Protein AF-A0A812ZNK8-F1 (afdb_monomer)

pLDDT: mean 71.54, std 24.96, range [31.55, 98.5]

Nearest PDB structures (foldseek):
  7b65-assembly1_B  TM=8.750E-01  e=8.547E-11  Homo sapiens
  7b66-assembly1_A  TM=8.300E-01  e=7.585E-11  Homo sapiens
  5lpg-assembly1_B  TM=7.529E-01  e=8.547E-11  Homo sapiens
  3grn-assembly1_A  TM=7.445E-01  e=1.049E-09  Methanosarcina mazei
  3gwy-assembly1_B  TM=7.769E-01  e=1.403E-07  Bacteroides fragilis NCTC 9343

Structure (mmCIF, N/CA/C/O backbone):
data_AF-A0A812ZNK8-F1
#
_entry.id   AF-A0A812ZNK8-F1
#
loop_
_atom_site.group_PDB
_atom_site.id
_atom_site.type_symbol
_atom_site.label_atom_id
_atom_site.label_alt_id
_atom_site.label_comp_id
_atom_site.label_asym_id
_atom_site.label_entity_id
_atom_site.label_seq_id
_atom_site.pdbx_PDB_ins_code
_atom_site.Cartn_x
_atom_site.Cartn_y
_atom_site.Cartn_z
_atom_site.occupancy
_atom_site.B_iso_or_equiv
_atom_site.auth_seq_id
_atom_site.auth_comp_id
_atom_site.auth_asym_id
_atom_site.auth_atom_id
_atom_site.pdbx_PDB_model_num
ATOM 1 N N . MET A 1 1 ? -4.534 -11.319 -21.137 1.00 53.88 1 MET A N 1
ATOM 2 C CA . MET A 1 1 ? -3.166 -11.220 -21.685 1.00 53.88 1 MET A CA 1
ATOM 3 C C . MET A 1 1 ? -3.015 -9.860 -22.322 1.00 53.88 1 MET A C 1
ATOM 5 O O . MET A 1 1 ? -3.749 -9.558 -23.258 1.00 53.88 1 MET A O 1
ATOM 9 N N . SER A 1 2 ? -2.128 -9.039 -21.769 1.00 61.69 2 SER A N 1
ATOM 10 C CA . SER A 1 2 ? -1.756 -7.747 -22.336 1.00 61.69 2 SER A CA 1
ATOM 11 C C . SER A 1 2 ? -0.877 -7.936 -23.582 1.00 61.69 2 SER A C 1
ATOM 13 O O . SER A 1 2 ? -0.271 -8.992 -23.779 1.00 61.69 2 SER A O 1
ATOM 15 N N . ALA A 1 3 ? -0.766 -6.905 -24.423 1.00 63.97 3 ALA A N 1
ATOM 16 C CA . ALA A 1 3 ? 0.170 -6.917 -25.551 1.00 63.97 3 ALA A CA 1
ATOM 17 C C . ALA A 1 3 ? 1.641 -7.055 -25.101 1.00 63.97 3 ALA A C 1
ATOM 19 O O . ALA A 1 3 ? 2.453 -7.604 -25.840 1.00 63.97 3 ALA A O 1
ATOM 20 N N . ALA A 1 4 ? 1.982 -6.606 -23.887 1.00 62.22 4 ALA A N 1
ATOM 21 C CA . ALA A 1 4 ? 3.317 -6.767 -23.312 1.00 62.22 4 ALA A CA 1
ATOM 22 C C . ALA A 1 4 ? 3.602 -8.229 -22.922 1.00 62.22 4 ALA A C 1
ATOM 24 O O . ALA A 1 4 ? 4.704 -8.719 -23.180 1.00 62.22 4 ALA A O 1
ATOM 25 N N . ASP A 1 5 ? 2.597 -8.947 -22.400 1.00 63.81 5 ASP A N 1
ATOM 26 C CA . ASP A 1 5 ? 2.710 -10.370 -22.038 1.00 63.81 5 ASP A CA 1
ATOM 27 C C . ASP A 1 5 ? 3.013 -11.226 -23.274 1.00 63.81 5 ASP A C 1
ATOM 29 O O . ASP A 1 5 ? 3.810 -12.159 -23.212 1.00 63.81 5 ASP A O 1
ATOM 33 N N . ALA A 1 6 ? 2.419 -10.870 -24.418 1.00 68.00 6 ALA A N 1
ATOM 34 C CA . ALA A 1 6 ? 2.608 -11.571 -25.686 1.00 68.00 6 ALA A CA 1
ATOM 35 C C . ALA A 1 6 ? 4.044 -11.466 -26.236 1.00 68.00 6 ALA A C 1
ATOM 37 O O . ALA A 1 6 ? 4.466 -12.325 -27.009 1.00 68.00 6 ALA A O 1
ATOM 38 N N . VAL A 1 7 ? 4.795 -10.433 -25.839 1.00 79.75 7 VAL A N 1
ATOM 39 C CA . VAL A 1 7 ? 6.178 -10.176 -26.286 1.00 79.75 7 VAL A CA 1
ATOM 40 C C . VAL A 1 7 ? 7.196 -10.426 -25.156 1.00 79.75 7 VAL A C 1
ATOM 42 O O . VAL A 1 7 ? 8.403 -10.350 -25.372 1.00 79.75 7 VAL A O 1
ATOM 45 N N . GLY A 1 8 ? 6.735 -10.777 -23.950 1.00 84.12 8 GLY A N 1
ATOM 46 C CA . GLY A 1 8 ? 7.586 -11.116 -22.805 1.00 84.12 8 GLY A CA 1
ATOM 47 C C . GLY A 1 8 ? 8.281 -9.924 -22.137 1.00 84.12 8 GLY A C 1
ATOM 48 O O . GLY A 1 8 ? 9.282 -10.123 -21.442 1.00 84.12 8 GLY A O 1
ATOM 49 N N . LEU A 1 9 ? 7.775 -8.702 -22.337 1.00 88.12 9 LEU A N 1
ATOM 50 C CA . LEU A 1 9 ? 8.302 -7.505 -21.676 1.00 88.12 9 LEU A CA 1
ATOM 51 C C . LEU A 1 9 ? 7.935 -7.500 -20.188 1.00 88.12 9 LEU A C 1
ATOM 53 O O . LEU A 1 9 ? 6.840 -7.900 -19.797 1.00 88.12 9 LEU A O 1
ATOM 57 N N . LYS A 1 10 ? 8.845 -7.009 -19.347 1.00 87.31 10 LYS A N 1
ATOM 58 C CA . LYS A 1 10 ? 8.694 -6.971 -17.890 1.00 87.31 10 LYS A CA 1
ATOM 59 C C . LYS A 1 10 ? 8.503 -5.541 -17.405 1.00 87.31 10 LYS A C 1
ATOM 61 O O . LYS A 1 10 ? 9.426 -4.725 -17.477 1.00 87.31 10 LYS A O 1
ATOM 66 N N . ALA A 1 11 ? 7.330 -5.267 -16.836 1.00 89.56 11 ALA A N 1
ATOM 67 C CA . ALA A 1 11 ? 7.050 -4.017 -16.139 1.00 89.56 11 ALA A CA 1
ATOM 68 C C . ALA A 1 11 ? 8.103 -3.740 -15.059 1.00 89.56 11 ALA A C 1
ATOM 70 O O . ALA A 1 11 ? 8.615 -4.648 -14.395 1.00 89.56 11 ALA A O 1
ATOM 71 N N . GLY A 1 12 ? 8.465 -2.472 -14.918 1.00 89.25 12 GLY A N 1
ATOM 72 C CA . GLY A 1 12 ? 9.521 -2.046 -14.021 1.00 89.25 12 GLY A CA 1
ATOM 73 C C . GLY A 1 12 ? 10.924 -2.242 -14.578 1.00 89.25 12 GLY A C 1
ATOM 74 O O . GLY A 1 12 ? 11.815 -1.562 -14.097 1.00 89.25 12 GLY A O 1
ATOM 75 N N . LYS A 1 13 ? 11.146 -3.111 -15.574 1.00 90.38 13 LYS A N 1
ATOM 76 C CA . LYS A 1 13 ? 12.474 -3.387 -16.145 1.00 90.38 13 LYS A CA 1
ATOM 77 C C . LYS A 1 13 ? 12.609 -2.886 -17.581 1.00 90.38 13 LYS A C 1
ATOM 79 O O . LYS A 1 13 ? 13.515 -2.113 -17.867 1.00 90.38 13 LYS A O 1
ATOM 84 N N . ASP A 1 14 ? 11.724 -3.341 -18.463 1.00 91.69 14 ASP A N 1
ATOM 85 C CA . ASP A 1 14 ? 11.776 -3.027 -19.895 1.00 91.69 14 ASP A CA 1
ATOM 86 C C . ASP A 1 14 ? 10.953 -1.768 -20.226 1.00 91.69 14 ASP A C 1
ATOM 88 O O . ASP A 1 14 ? 11.189 -1.105 -21.232 1.00 91.69 14 ASP A O 1
ATOM 92 N N . TYR A 1 15 ? 10.007 -1.412 -19.352 1.00 91.38 15 TYR A N 1
ATOM 93 C CA . TYR A 1 15 ? 9.221 -0.178 -19.386 1.00 91.38 15 TYR A CA 1
ATOM 94 C C . TYR A 1 15 ? 8.766 0.199 -17.964 1.00 91.38 15 TYR A C 1
ATOM 96 O O . TYR A 1 15 ? 8.778 -0.667 -17.079 1.00 91.38 15 TYR A O 1
ATOM 104 N N . PRO A 1 16 ? 8.365 1.461 -17.709 1.00 93.56 16 PRO A N 1
ATOM 105 C CA . PRO A 1 16 ? 7.886 1.870 -16.393 1.00 93.56 16 PRO A CA 1
ATOM 106 C C . PRO A 1 16 ? 6.683 1.033 -15.945 1.00 93.56 16 PRO A C 1
ATOM 108 O O . PRO A 1 16 ? 5.688 0.936 -16.660 1.00 93.56 16 PRO A O 1
ATOM 111 N N . GLY A 1 17 ? 6.781 0.419 -14.767 1.00 93.75 17 GLY A N 1
ATOM 112 C CA . GLY A 1 17 ? 5.650 -0.259 -14.135 1.00 93.75 17 GLY A CA 1
ATOM 113 C C . GLY A 1 17 ? 4.770 0.725 -13.367 1.00 93.75 17 GLY A C 1
ATOM 114 O O . GLY A 1 17 ? 5.254 1.765 -12.917 1.00 93.75 17 GLY A O 1
ATOM 115 N N . VAL A 1 18 ? 3.494 0.389 -13.181 1.00 95.94 18 VAL A N 1
ATOM 116 C CA . VAL A 1 18 ? 2.590 1.129 -12.289 1.00 95.94 18 VAL A CA 1
ATOM 117 C C . VAL A 1 18 ? 2.331 0.274 -11.057 1.00 95.94 18 VAL A C 1
ATOM 119 O O . VAL A 1 18 ? 1.971 -0.896 -11.178 1.00 95.94 18 VAL A O 1
ATOM 122 N N . GLY A 1 19 ? 2.558 0.848 -9.881 1.00 95.75 19 GLY A N 1
ATOM 123 C CA . GLY A 1 19 ? 2.302 0.202 -8.600 1.00 95.75 19 GLY A CA 1
ATOM 124 C C . GLY A 1 19 ? 1.392 1.044 -7.720 1.00 95.75 19 GLY A C 1
ATOM 125 O O . GLY A 1 19 ? 1.338 2.266 -7.851 1.00 95.75 19 GLY A O 1
ATOM 126 N N . VAL A 1 20 ? 0.709 0.392 -6.793 1.00 97.44 20 VAL A N 1
A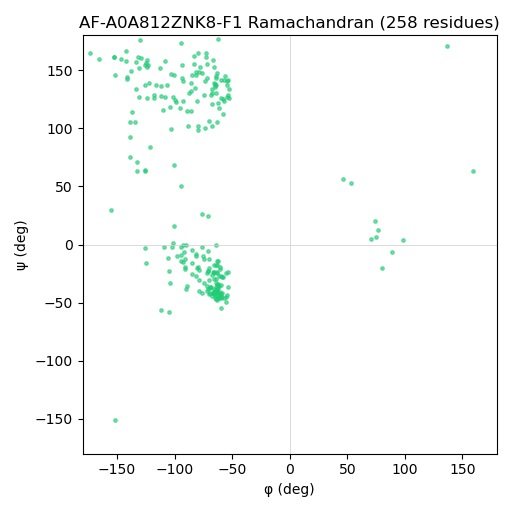TOM 127 C CA . VAL A 1 20 ? -0.166 1.022 -5.807 1.00 97.44 20 VAL A CA 1
ATOM 128 C C . VAL A 1 20 ? 0.269 0.655 -4.398 1.00 97.44 20 VAL A C 1
ATOM 130 O O . VAL A 1 20 ? 0.900 -0.372 -4.179 1.00 97.44 20 VAL A O 1
ATOM 133 N N . GLY A 1 21 ? -0.051 1.504 -3.428 1.00 97.12 21 GLY A N 1
ATOM 134 C CA . GLY A 1 21 ? 0.092 1.146 -2.020 1.00 97.12 21 GLY A CA 1
ATOM 135 C C . GLY A 1 21 ? -0.638 2.112 -1.106 1.00 97.12 21 GLY A C 1
ATOM 136 O O . GLY A 1 21 ? -0.935 3.238 -1.509 1.00 97.12 21 GLY A O 1
ATOM 137 N N . ALA A 1 22 ? -0.937 1.692 0.121 1.00 97.56 22 ALA A N 1
ATOM 138 C CA . ALA A 1 22 ? -1.782 2.490 1.004 1.00 97.56 22 ALA A CA 1
ATOM 139 C C . ALA A 1 22 ? -1.361 2.484 2.467 1.00 97.56 22 ALA A C 1
ATOM 141 O O . ALA A 1 22 ? -1.004 1.451 3.024 1.00 97.56 22 ALA A O 1
ATOM 142 N N . PHE A 1 23 ? -1.503 3.641 3.113 1.00 97.88 23 PHE A N 1
ATOM 143 C CA . PHE A 1 23 ? -1.614 3.689 4.567 1.00 97.88 23 PHE A CA 1
ATOM 144 C C . PHE A 1 23 ? -3.053 3.338 4.944 1.00 97.88 23 PHE A C 1
ATOM 146 O O . PHE A 1 23 ? -3.961 4.160 4.787 1.00 97.88 23 PHE A O 1
ATOM 153 N N . VAL A 1 24 ? -3.251 2.096 5.386 1.00 97.62 24 VAL A N 1
ATOM 154 C CA . VAL A 1 24 ? -4.551 1.579 5.827 1.00 97.62 24 VAL A CA 1
ATOM 155 C C . VAL A 1 24 ? -4.673 1.767 7.330 1.00 97.62 24 VAL A C 1
ATOM 157 O O . VAL A 1 24 ? -3.817 1.287 8.075 1.00 97.62 24 VAL A O 1
ATOM 160 N N . PHE A 1 25 ? -5.720 2.461 7.762 1.00 96.50 25 PHE A N 1
ATOM 161 C CA . PHE A 1 25 ? -5.985 2.726 9.169 1.00 96.50 25 PHE A CA 1
ATOM 162 C C . PHE A 1 25 ? -7.041 1.781 9.743 1.00 96.50 25 PHE A C 1
ATOM 164 O O . PHE A 1 25 ? -7.973 1.373 9.046 1.00 96.50 25 PHE A O 1
ATOM 171 N N . ASP A 1 26 ? -6.879 1.438 11.020 1.00 94.81 26 ASP A N 1
ATOM 172 C CA . ASP A 1 26 ? -7.932 0.820 11.824 1.00 94.81 26 ASP A CA 1
ATOM 173 C C . ASP A 1 26 ? -8.723 1.869 12.626 1.00 94.81 26 ASP A C 1
ATOM 175 O O . ASP A 1 26 ? -8.347 3.042 12.711 1.00 94.81 26 ASP A O 1
ATOM 179 N N . ASP A 1 27 ? -9.794 1.429 13.290 1.00 91.19 27 ASP A N 1
ATOM 180 C CA . ASP A 1 27 ? -10.643 2.289 14.130 1.00 91.19 27 ASP A CA 1
ATOM 181 C C . ASP A 1 27 ? -9.900 2.914 15.327 1.00 91.19 27 ASP A C 1
ATOM 183 O O . ASP A 1 27 ? -10.397 3.844 15.966 1.00 91.19 27 ASP A O 1
ATOM 187 N N . ARG A 1 28 ? -8.706 2.407 15.658 1.00 92.56 28 ARG A N 1
ATOM 188 C CA . ARG A 1 28 ? -7.842 2.931 16.726 1.00 92.56 28 ARG A CA 1
ATOM 189 C C . ARG A 1 28 ? -6.828 3.948 16.201 1.00 92.56 28 ARG A C 1
ATOM 191 O O . ARG A 1 28 ? -6.057 4.488 16.990 1.00 92.56 28 ARG A O 1
ATOM 198 N N . GLY A 1 29 ? -6.825 4.225 14.897 1.00 92.31 29 GLY A N 1
ATOM 199 C CA . GLY A 1 29 ? -5.898 5.147 14.250 1.00 92.31 29 GLY A CA 1
ATOM 200 C C . GLY A 1 29 ? -4.489 4.586 14.047 1.00 92.31 29 GLY A C 1
ATOM 201 O O . GLY A 1 29 ? -3.589 5.361 13.711 1.00 92.31 29 GLY A O 1
ATOM 202 N N . ARG A 1 30 ? -4.288 3.274 14.226 1.00 96.25 30 ARG A N 1
ATOM 203 C CA . ARG A 1 30 ? -3.037 2.587 13.884 1.00 96.25 30 ARG A CA 1
ATOM 204 C C . ARG A 1 30 ? -2.972 2.358 12.379 1.00 96.25 30 ARG A C 1
ATOM 206 O O . ARG A 1 30 ? -4.006 2.208 11.734 1.00 96.25 30 ARG A O 1
ATOM 213 N N . VAL A 1 31 ? -1.766 2.284 11.830 1.00 97.56 31 VAL A N 1
ATOM 214 C CA . VAL A 1 31 ? -1.516 2.084 10.402 1.00 97.56 31 VAL A CA 1
ATOM 215 C C . VAL A 1 31 ? -0.892 0.722 10.121 1.00 97.56 31 VAL A C 1
ATOM 217 O O . VAL A 1 31 ? 0.024 0.290 10.822 1.00 97.56 31 VAL A O 1
ATOM 220 N N . LEU A 1 32 ? -1.384 0.052 9.083 1.00 98.31 32 LEU A N 1
ATOM 221 C CA . LEU A 1 32 ? -0.851 -1.218 8.606 1.00 98.31 32 LEU A CA 1
ATOM 222 C C . LEU A 1 32 ? 0.473 -1.019 7.863 1.00 98.31 32 LEU A C 1
ATOM 224 O O . LEU A 1 32 ? 0.546 -0.238 6.912 1.00 98.31 32 LEU A O 1
ATOM 228 N N . LEU A 1 33 ? 1.490 -1.787 8.249 1.00 98.50 33 LEU A N 1
ATOM 229 C CA . LEU A 1 33 ? 2.743 -1.929 7.513 1.00 98.50 33 LEU A CA 1
ATOM 230 C C . LEU A 1 33 ? 3.107 -3.406 7.338 1.00 98.50 33 LEU A C 1
ATOM 232 O O . LEU A 1 33 ? 2.788 -4.250 8.179 1.00 98.50 33 LEU A O 1
ATOM 236 N N . VAL A 1 34 ? 3.831 -3.690 6.258 1.00 97.94 34 VAL A N 1
ATOM 237 C CA . VAL A 1 34 ? 4.422 -4.998 5.956 1.00 97.94 34 VAL A CA 1
ATOM 238 C C . VAL A 1 34 ? 5.944 -4.885 5.950 1.00 97.94 34 VAL A C 1
ATOM 240 O O . VAL A 1 34 ? 6.511 -3.924 5.424 1.00 97.94 34 VAL A O 1
ATOM 243 N N . LYS A 1 35 ? 6.631 -5.861 6.539 1.00 97.81 35 LYS A N 1
ATOM 244 C CA . LYS A 1 35 ? 8.090 -5.956 6.523 1.00 97.81 35 LYS A CA 1
ATOM 245 C C . LYS A 1 35 ? 8.516 -6.753 5.306 1.00 97.81 35 LYS A C 1
ATOM 247 O O . LYS A 1 35 ? 8.228 -7.944 5.192 1.00 97.81 35 LYS A O 1
ATOM 252 N N . ARG A 1 36 ? 9.210 -6.093 4.388 1.00 96.00 36 ARG A N 1
ATOM 253 C CA . ARG A 1 36 ? 9.710 -6.699 3.154 1.00 96.00 36 ARG A CA 1
ATOM 254 C C . ARG A 1 36 ? 10.736 -7.769 3.485 1.00 96.00 36 ARG A C 1
ATOM 256 O O . ARG A 1 36 ? 11.610 -7.538 4.320 1.00 96.00 36 ARG A O 1
ATOM 263 N N . SER A 1 37 ? 10.669 -8.899 2.785 1.00 95.62 37 SER A N 1
ATOM 264 C CA . SER A 1 37 ? 11.608 -9.991 3.006 1.00 95.62 37 SER A CA 1
ATOM 265 C C . SER A 1 37 ? 13.053 -9.534 2.839 1.00 95.62 37 SER A C 1
ATOM 267 O O . SER A 1 37 ? 13.369 -8.716 1.966 1.00 95.62 37 SER A O 1
ATOM 269 N N . SER A 1 38 ? 13.952 -10.101 3.639 1.00 91.94 38 SER A N 1
ATOM 270 C CA . SER A 1 38 ? 15.404 -9.941 3.464 1.00 91.94 38 SER A CA 1
ATOM 271 C C . SER A 1 38 ? 15.900 -10.309 2.055 1.00 91.94 38 SER A C 1
ATOM 273 O O . SER A 1 38 ? 16.924 -9.798 1.608 1.00 91.94 38 SER A O 1
ATOM 275 N N . THR A 1 39 ? 15.155 -11.146 1.325 1.00 90.50 39 THR A N 1
ATOM 276 C CA . THR A 1 39 ? 15.462 -11.545 -0.060 1.00 90.50 39 THR A CA 1
ATOM 277 C C . THR A 1 39 ? 14.847 -10.625 -1.121 1.00 90.50 39 THR A C 1
ATOM 279 O O . THR A 1 39 ? 15.041 -10.831 -2.323 1.00 90.50 39 THR A O 1
ATOM 282 N N . SER A 1 40 ? 14.104 -9.595 -0.707 1.00 87.25 40 SER A N 1
ATOM 283 C CA . SER A 1 40 ? 13.441 -8.677 -1.627 1.00 87.25 40 SER A CA 1
ATOM 284 C C . SER A 1 40 ? 14.451 -7.873 -2.446 1.00 87.25 40 SER A C 1
ATOM 286 O O . SER A 1 40 ? 15.411 -7.314 -1.924 1.00 87.25 40 SER A O 1
ATOM 288 N N . ARG A 1 41 ? 14.206 -7.758 -3.756 1.00 81.75 41 ARG A N 1
ATOM 289 C CA . ARG A 1 41 ? 15.096 -7.025 -4.677 1.00 81.75 41 ARG A CA 1
ATOM 290 C C . ARG A 1 41 ? 15.150 -5.520 -4.410 1.00 81.75 41 ARG A C 1
ATOM 292 O O . ARG A 1 41 ? 16.113 -4.871 -4.799 1.00 81.75 41 ARG A O 1
ATOM 299 N N . VAL A 1 42 ? 14.101 -4.969 -3.804 1.00 82.19 42 VAL A N 1
ATOM 300 C CA . VAL A 1 42 ? 13.962 -3.537 -3.519 1.00 82.19 42 VAL A CA 1
ATOM 301 C C . VAL A 1 42 ? 13.727 -3.380 -2.026 1.00 82.19 42 VAL A C 1
ATOM 303 O O . VAL A 1 42 ? 12.801 -4.002 -1.504 1.00 82.19 42 VAL A O 1
ATOM 306 N N . ALA A 1 43 ? 14.546 -2.555 -1.371 1.00 86.75 43 ALA A N 1
ATOM 307 C CA . ALA A 1 43 ? 14.467 -2.230 0.055 1.00 86.75 43 ALA A CA 1
ATOM 308 C C . ALA A 1 43 ? 14.283 -3.468 0.977 1.00 86.75 43 ALA A C 1
ATOM 310 O O . ALA A 1 43 ? 13.292 -3.546 1.710 1.00 86.75 43 ALA A O 1
ATOM 311 N N . PRO A 1 44 ? 15.185 -4.470 0.922 1.00 93.44 44 PRO A N 1
ATOM 312 C CA . PRO A 1 44 ? 15.073 -5.682 1.738 1.00 93.44 44 PRO A CA 1
ATOM 313 C C . PRO A 1 44 ? 15.087 -5.373 3.239 1.00 93.44 44 PRO A C 1
ATOM 315 O O . PRO A 1 44 ? 15.832 -4.506 3.691 1.00 93.44 44 PRO A O 1
ATOM 318 N N . GLY A 1 45 ? 14.271 -6.091 4.015 1.00 96.19 45 GLY A N 1
ATOM 319 C CA . GLY A 1 45 ? 14.213 -5.968 5.478 1.00 96.19 45 GLY A CA 1
ATOM 320 C C . GLY A 1 45 ? 13.599 -4.666 6.008 1.00 96.19 45 GLY A C 1
ATOM 321 O O . GLY A 1 45 ? 13.603 -4.447 7.219 1.00 96.19 45 GLY A O 1
ATOM 322 N N . THR A 1 46 ? 13.082 -3.803 5.130 1.00 97.06 46 THR A N 1
ATOM 323 C CA . THR A 1 46 ? 12.441 -2.535 5.506 1.00 97.06 46 THR A CA 1
ATOM 324 C C . THR A 1 46 ? 10.929 -2.687 5.657 1.00 97.06 46 THR A C 1
ATOM 326 O O . THR A 1 46 ? 10.309 -3.556 5.040 1.00 97.06 46 THR A O 1
ATOM 329 N N . TRP A 1 47 ? 10.321 -1.818 6.459 1.00 98.12 47 TRP A N 1
ATOM 330 C CA . TRP A 1 47 ? 8.873 -1.707 6.593 1.00 98.12 47 TRP A CA 1
ATOM 331 C C . TRP A 1 47 ? 8.297 -0.789 5.519 1.00 98.12 47 TRP A C 1
ATOM 333 O O . TRP A 1 47 ? 8.792 0.315 5.289 1.00 98.12 47 TRP A O 1
ATOM 343 N N . ALA A 1 48 ? 7.237 -1.239 4.864 1.00 96.94 48 ALA A N 1
ATOM 344 C CA . ALA A 1 48 ? 6.584 -0.521 3.787 1.00 96.94 48 ALA A CA 1
ATOM 345 C C . ALA A 1 48 ? 5.069 -0.520 3.967 1.00 96.94 48 ALA A C 1
ATOM 347 O O . ALA A 1 48 ? 4.496 -1.401 4.612 1.00 96.94 48 ALA A O 1
ATOM 348 N N . ARG A 1 49 ? 4.415 0.466 3.355 1.00 96.44 49 ARG A N 1
ATOM 349 C CA . ARG A 1 49 ? 2.972 0.385 3.140 1.00 96.44 49 ARG A CA 1
ATOM 350 C C . ARG A 1 49 ? 2.655 -0.785 2.180 1.00 96.44 49 ARG A C 1
ATOM 352 O O . ARG A 1 49 ? 3.396 -0.937 1.206 1.00 96.44 49 ARG A O 1
ATOM 359 N N . PRO A 1 50 ? 1.618 -1.599 2.447 1.00 97.19 50 PRO A N 1
ATOM 360 C CA . PRO A 1 50 ? 1.239 -2.730 1.594 1.00 97.19 50 PRO A CA 1
ATOM 361 C C . PRO A 1 50 ? 0.732 -2.277 0.222 1.00 97.19 50 PRO A C 1
ATOM 363 O O . PRO A 1 50 ? 0.278 -1.134 0.066 1.00 97.19 50 PRO A O 1
ATOM 366 N N . GLY A 1 51 ? 0.789 -3.190 -0.746 1.00 95.94 51 GLY A N 1
ATOM 367 C CA . GLY A 1 51 ? 0.357 -2.977 -2.124 1.00 95.94 51 GLY A CA 1
ATOM 368 C C . GLY A 1 51 ? 1.326 -3.550 -3.158 1.00 95.94 51 GLY A C 1
ATOM 369 O O . GLY A 1 51 ? 2.455 -3.931 -2.851 1.00 95.94 51 GLY A O 1
ATOM 370 N N . GLY A 1 52 ? 0.896 -3.548 -4.418 1.00 94.94 52 GLY A N 1
ATOM 371 C CA . GLY A 1 52 ? 1.618 -4.217 -5.493 1.00 94.94 52 GLY A CA 1
ATOM 372 C C . GLY A 1 52 ? 1.411 -3.588 -6.862 1.00 94.94 52 GLY A C 1
ATOM 373 O O . GLY A 1 52 ? 1.254 -2.372 -6.996 1.00 94.94 52 GLY A O 1
ATOM 374 N N . ALA A 1 53 ? 1.512 -4.411 -7.901 1.00 95.75 53 ALA A N 1
ATOM 375 C CA . ALA A 1 53 ? 1.474 -3.948 -9.282 1.00 95.75 53 ALA A CA 1
ATOM 376 C C . ALA A 1 53 ? 0.030 -3.809 -9.770 1.00 95.75 53 ALA A C 1
ATOM 378 O O . ALA A 1 53 ? -0.833 -4.606 -9.419 1.00 95.75 53 ALA A O 1
ATOM 379 N N . VAL A 1 54 ? -0.213 -2.816 -10.625 1.00 96.31 54 VAL A N 1
ATOM 380 C CA . VAL A 1 54 ? -1.483 -2.710 -11.349 1.00 96.31 54 VAL A CA 1
ATOM 381 C C . VAL A 1 54 ? -1.442 -3.654 -12.545 1.00 96.31 54 VAL A C 1
ATOM 383 O O . VAL A 1 54 ? -0.546 -3.563 -13.391 1.00 96.31 54 VAL A O 1
ATOM 386 N N . GLU A 1 55 ? -2.414 -4.554 -12.624 1.00 93.25 55 GLU A N 1
ATOM 387 C CA . GLU A 1 55 ? -2.586 -5.471 -13.740 1.00 93.25 55 GLU A CA 1
ATOM 388 C C . GLU A 1 55 ? -3.338 -4.822 -14.907 1.00 93.25 55 GLU A C 1
ATOM 390 O O . GLU A 1 55 ? -4.007 -3.791 -14.808 1.00 93.25 55 GLU A O 1
ATOM 395 N N . HIS A 1 56 ? -3.220 -5.437 -16.081 1.00 89.12 56 HIS A N 1
ATOM 396 C CA . HIS A 1 56 ? -3.911 -4.947 -17.261 1.00 89.12 56 HIS A CA 1
ATOM 397 C C . HIS A 1 56 ? -5.430 -5.121 -17.124 1.00 89.12 56 HIS A C 1
ATOM 399 O O . HIS A 1 56 ? -5.936 -6.243 -17.107 1.00 89.12 56 HIS A O 1
ATOM 405 N N . GLY A 1 57 ? -6.163 -4.011 -17.205 1.00 90.88 57 GLY A N 1
ATOM 406 C CA . GLY A 1 57 ? -7.627 -4.004 -17.252 1.00 90.88 57 GLY A CA 1
ATOM 407 C C . GLY A 1 57 ? -8.305 -3.738 -15.908 1.00 90.88 57 GLY A C 1
ATOM 408 O O . GLY A 1 57 ? -9.532 -3.744 -15.860 1.00 90.88 57 GLY A O 1
ATOM 409 N N . GLU A 1 58 ? -7.542 -3.462 -14.850 1.00 92.69 58 GLU A N 1
ATOM 410 C CA . GLU A 1 58 ? -8.067 -2.998 -13.563 1.00 92.69 58 GLU A CA 1
ATOM 411 C C . GLU A 1 58 ? -7.739 -1.517 -13.306 1.00 92.69 58 GLU A C 1
ATOM 413 O O . GLU A 1 58 ? -6.823 -0.945 -13.904 1.00 92.69 58 GLU A O 1
ATOM 418 N N . SER A 1 59 ? -8.518 -0.871 -12.431 1.00 94.88 59 SER A N 1
ATOM 419 C CA . SER A 1 59 ? -8.184 0.463 -11.921 1.00 94.88 59 SER A CA 1
ATOM 420 C C . SER A 1 59 ? -7.134 0.369 -10.812 1.00 94.88 59 SER A C 1
ATOM 422 O O . SER A 1 59 ? -6.914 -0.695 -10.236 1.00 94.88 59 SER A O 1
ATOM 424 N N . CYS A 1 60 ? -6.510 1.494 -10.463 1.00 95.62 60 CYS A N 1
ATOM 425 C CA . CYS A 1 60 ? -5.537 1.540 -9.369 1.00 95.62 60 CYS A CA 1
ATOM 426 C C . CYS A 1 60 ? -6.181 1.204 -8.012 1.00 95.62 60 CYS A C 1
ATOM 428 O O . CYS A 1 60 ? -5.586 0.511 -7.193 1.00 95.62 60 CYS A O 1
ATOM 430 N N . GLU A 1 61 ? -7.420 1.637 -7.785 1.00 96.25 61 GLU A N 1
ATOM 431 C CA . GLU A 1 61 ? -8.195 1.309 -6.587 1.00 96.25 61 GLU A CA 1
ATOM 432 C C . GLU A 1 61 ? -8.546 -0.182 -6.539 1.00 96.25 61 GLU A C 1
ATOM 434 O O . GLU A 1 61 ? -8.432 -0.802 -5.484 1.00 96.25 61 GLU A O 1
ATOM 439 N N . ALA A 1 62 ? -8.941 -0.767 -7.675 1.00 96.25 62 ALA A N 1
ATOM 440 C CA . ALA A 1 62 ? -9.233 -2.195 -7.768 1.00 96.25 62 ALA A CA 1
ATOM 441 C C . ALA A 1 62 ? -7.975 -3.040 -7.508 1.00 96.25 62 ALA A C 1
ATOM 443 O O . ALA A 1 62 ? -8.031 -3.967 -6.700 1.00 96.25 62 ALA A O 1
ATOM 444 N N . ALA A 1 63 ? -6.839 -2.653 -8.101 1.00 97.38 63 ALA A N 1
ATOM 445 C CA . ALA A 1 63 ? -5.537 -3.261 -7.843 1.00 97.38 63 ALA A CA 1
ATOM 446 C C . ALA A 1 63 ? -5.173 -3.183 -6.355 1.00 97.38 63 ALA A C 1
ATOM 448 O O . ALA A 1 63 ? -4.781 -4.177 -5.757 1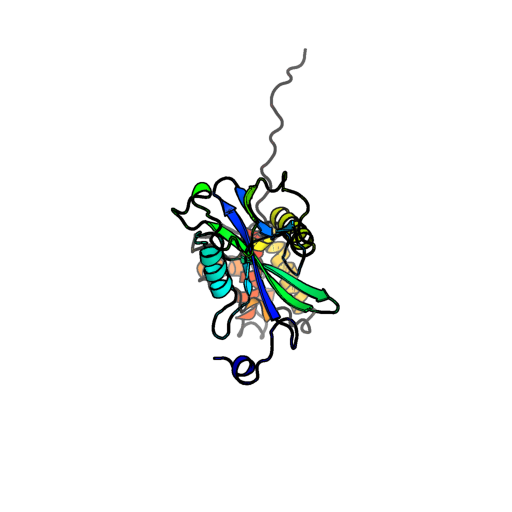.00 97.38 63 ALA A O 1
ATOM 449 N N . LEU A 1 64 ? -5.361 -2.019 -5.723 1.00 97.94 64 LEU A N 1
ATOM 450 C CA . LEU A 1 64 ? -5.051 -1.833 -4.308 1.00 97.94 64 LEU A CA 1
ATOM 451 C C . LEU A 1 64 ? -5.896 -2.753 -3.417 1.00 97.94 64 LEU A C 1
ATOM 453 O O . LEU A 1 64 ? -5.358 -3.380 -2.510 1.00 97.94 64 LEU A O 1
ATOM 457 N N . ILE A 1 65 ? -7.204 -2.844 -3.672 1.00 97.19 65 ILE A N 1
ATOM 458 C CA . ILE A 1 65 ? -8.109 -3.720 -2.915 1.00 97.19 65 ILE A CA 1
ATOM 459 C C . ILE A 1 65 ? -7.705 -5.192 -3.088 1.00 97.19 65 ILE A C 1
ATOM 461 O O . ILE A 1 65 ? -7.661 -5.931 -2.104 1.00 97.19 65 ILE A O 1
ATOM 465 N N . ARG A 1 66 ? -7.382 -5.611 -4.321 1.00 97.75 66 ARG A N 1
ATOM 466 C CA . ARG A 1 66 ? -6.908 -6.967 -4.628 1.00 97.75 66 ARG A CA 1
ATOM 467 C C . ARG A 1 66 ? -5.615 -7.285 -3.876 1.00 97.75 66 ARG A C 1
ATOM 469 O O . ARG A 1 66 ? -5.591 -8.250 -3.118 1.00 97.75 66 ARG A O 1
ATOM 476 N N . GLU A 1 67 ? -4.590 -6.451 -4.031 1.00 97.94 67 GLU A N 1
ATOM 477 C CA . GLU A 1 67 ? -3.270 -6.644 -3.415 1.00 97.94 67 GLU A CA 1
ATOM 478 C C . GLU A 1 67 ? -3.367 -6.694 -1.885 1.00 97.94 67 GLU A C 1
ATOM 480 O O . GLU A 1 67 ? -2.832 -7.605 -1.263 1.00 97.94 67 GLU A O 1
ATOM 485 N N . LEU A 1 68 ? -4.122 -5.790 -1.250 1.00 97.56 68 LEU A N 1
ATOM 486 C CA . LEU A 1 68 ? -4.294 -5.813 0.209 1.00 97.56 68 LEU A CA 1
ATOM 487 C C . LEU A 1 68 ? -4.944 -7.114 0.694 1.00 97.56 68 LEU A C 1
ATOM 489 O O . LEU A 1 68 ? -4.514 -7.690 1.701 1.00 97.56 68 LEU A O 1
ATOM 493 N N . ARG A 1 69 ? -5.946 -7.611 -0.034 1.00 97.06 69 ARG A N 1
ATOM 494 C CA . ARG A 1 69 ? -6.616 -8.873 0.285 1.00 97.06 69 ARG A CA 1
ATOM 495 C C . ARG A 1 69 ? -5.707 -10.086 0.065 1.00 97.06 69 ARG A C 1
ATOM 497 O O . ARG A 1 69 ? -5.774 -11.048 0.841 1.00 97.06 69 ARG A O 1
ATOM 504 N N . GLU A 1 70 ? -4.878 -10.054 -0.972 1.00 96.69 70 GLU A N 1
ATOM 505 C CA . GLU A 1 70 ? -3.900 -11.094 -1.303 1.00 96.69 70 GLU A CA 1
ATOM 506 C C . GLU A 1 70 ? -2.745 -11.133 -0.304 1.00 96.69 70 GLU A C 1
ATOM 508 O O . GLU A 1 70 ? -2.399 -12.218 0.149 1.00 96.69 70 GLU A O 1
ATOM 513 N N . GLU A 1 71 ? -2.210 -9.981 0.107 1.00 96.81 71 GLU A N 1
ATOM 514 C CA . GLU A 1 71 ? -1.063 -9.873 1.015 1.00 96.81 71 GLU A CA 1
ATOM 515 C C . GLU A 1 71 ? -1.438 -10.092 2.485 1.00 96.81 71 GLU A C 1
ATOM 517 O O . GLU A 1 71 ? -0.687 -10.722 3.237 1.00 96.81 71 GLU A O 1
ATOM 522 N N . THR A 1 72 ? -2.592 -9.562 2.904 1.00 97.31 72 THR A N 1
ATOM 523 C CA . THR A 1 72 ? -2.932 -9.410 4.333 1.00 97.31 72 THR A CA 1
ATOM 524 C C . THR A 1 72 ? -4.253 -10.063 4.733 1.00 97.31 72 THR A C 1
ATOM 526 O O . THR A 1 72 ? -4.519 -10.272 5.917 1.00 97.31 72 THR A O 1
ATOM 529 N N . GLY A 1 73 ? -5.097 -10.396 3.754 1.00 96.75 73 GLY A N 1
ATOM 530 C CA . GLY A 1 73 ? -6.440 -10.921 3.986 1.00 96.75 73 GLY A CA 1
ATOM 531 C C . GLY A 1 73 ? -7.474 -9.899 4.443 1.00 96.75 73 GLY A C 1
ATOM 532 O O . GLY A 1 73 ? -8.592 -10.305 4.753 1.00 96.75 73 GLY A O 1
ATOM 533 N N . LEU A 1 74 ? -7.120 -8.615 4.464 1.00 97.06 74 LEU A N 1
ATOM 534 C CA . LEU A 1 74 ? -7.999 -7.529 4.872 1.00 97.06 74 LEU A CA 1
ATOM 535 C C . LEU A 1 74 ? -8.723 -6.924 3.669 1.00 97.06 74 LEU A C 1
ATOM 537 O O . LEU A 1 74 ? -8.122 -6.718 2.614 1.00 97.06 74 LEU A O 1
ATOM 541 N N . ASP A 1 75 ? -9.993 -6.582 3.866 1.00 96.25 75 ASP A N 1
ATOM 542 C CA . ASP A 1 75 ? -10.743 -5.733 2.948 1.00 96.25 75 ASP A CA 1
ATOM 543 C C . ASP A 1 75 ? -10.648 -4.269 3.412 1.00 96.25 75 ASP A C 1
ATOM 545 O O . ASP A 1 75 ? -10.637 -3.970 4.612 1.00 96.25 75 ASP A O 1
ATOM 549 N N . ILE A 1 76 ? -10.577 -3.348 2.451 1.00 94.88 76 ILE A N 1
ATOM 550 C CA . ILE A 1 76 ? -10.477 -1.902 2.689 1.00 94.88 76 ILE A CA 1
ATOM 551 C C . ILE A 1 76 ? -11.609 -1.156 1.985 1.00 94.88 76 ILE A C 1
ATOM 553 O O . ILE A 1 76 ? -12.183 -1.642 1.010 1.00 94.88 76 ILE A O 1
ATOM 557 N N . VAL A 1 77 ? -11.898 0.054 2.454 1.00 89.25 77 VAL A N 1
ATOM 558 C CA . VAL A 1 77 ? -12.876 0.965 1.850 1.00 89.25 77 VAL A CA 1
ATOM 559 C C . VAL A 1 77 ? -12.298 2.367 1.686 1.00 89.25 77 VAL A C 1
ATOM 561 O O . VAL A 1 77 ? -11.308 2.733 2.322 1.00 89.25 77 VAL A O 1
ATOM 564 N N . GLU A 1 78 ? -12.946 3.147 0.817 1.00 84.75 78 GLU A N 1
ATOM 565 C CA . GLU A 1 78 ? -12.666 4.571 0.594 1.00 84.75 78 GLU A CA 1
ATOM 566 C C . GLU A 1 78 ? -11.188 4.893 0.283 1.00 84.75 78 GLU A C 1
ATOM 568 O O . GLU A 1 78 ? -10.600 5.755 0.940 1.00 84.75 78 GLU A O 1
ATOM 573 N N . PRO A 1 79 ? -10.553 4.243 -0.714 1.00 90.44 79 PRO A N 1
ATOM 574 C CA . PRO A 1 79 ? -9.201 4.612 -1.109 1.00 90.44 79 PRO A CA 1
ATOM 575 C C . PRO A 1 79 ? -9.177 6.063 -1.611 1.00 90.44 79 PRO A C 1
ATOM 577 O O . PRO A 1 79 ? -9.808 6.416 -2.606 1.00 90.44 79 PRO A O 1
ATOM 580 N N . GLN A 1 80 ? -8.427 6.917 -0.919 1.00 91.00 80 GLN A N 1
ATOM 581 C CA . GLN A 1 80 ? -8.239 8.322 -1.266 1.00 91.00 80 GLN A CA 1
ATOM 582 C C . GLN A 1 80 ? -6.805 8.573 -1.703 1.00 91.00 80 GLN A C 1
ATOM 584 O O . GLN A 1 80 ? -5.877 8.288 -0.947 1.00 91.00 80 GLN A O 1
ATOM 589 N N . LEU A 1 81 ? -6.620 9.182 -2.876 1.00 93.19 81 LEU A N 1
ATOM 590 C CA . LEU A 1 81 ? -5.295 9.533 -3.382 1.00 93.19 81 LEU A CA 1
ATOM 591 C C . LEU A 1 81 ? -4.515 10.368 -2.351 1.00 93.19 81 LEU A C 1
ATOM 593 O O . LEU A 1 81 ? -5.001 11.378 -1.822 1.00 93.19 81 LEU A O 1
ATOM 597 N N . LEU A 1 82 ? -3.297 9.931 -2.062 1.00 91.56 82 LEU A N 1
ATOM 598 C CA . LEU A 1 82 ? -2.344 10.587 -1.179 1.00 91.56 82 LEU A CA 1
ATOM 599 C C . LEU A 1 82 ? -1.246 11.269 -1.986 1.00 91.56 82 LEU A C 1
ATOM 601 O O . LEU A 1 82 ? -1.044 12.473 -1.851 1.00 91.56 82 LEU A O 1
ATOM 605 N N . ASP A 1 83 ? -0.542 10.488 -2.798 1.00 91.38 83 ASP A N 1
ATOM 606 C CA . ASP A 1 83 ? 0.658 10.912 -3.500 1.00 91.38 83 ASP A CA 1
ATOM 607 C C . ASP A 1 83 ? 0.866 10.124 -4.796 1.00 91.38 83 ASP A C 1
ATOM 609 O O . ASP A 1 83 ? 0.304 9.048 -4.996 1.00 91.38 83 ASP A O 1
ATOM 613 N N . VAL A 1 84 ? 1.684 10.677 -5.689 1.00 94.19 84 VAL A N 1
ATOM 614 C CA . VAL A 1 84 ? 2.213 9.975 -6.861 1.00 94.19 84 VAL A CA 1
ATOM 615 C C . VAL A 1 84 ? 3.713 10.215 -6.884 1.00 94.19 84 VAL A C 1
ATOM 617 O O . VAL A 1 84 ? 4.155 11.363 -6.817 1.00 94.19 84 VAL A O 1
ATOM 620 N N . SER A 1 85 ? 4.499 9.145 -6.955 1.00 88.06 85 SER A N 1
ATOM 621 C CA . SER A 1 85 ? 5.959 9.223 -6.910 1.00 88.06 85 SER A CA 1
ATOM 622 C C . SER A 1 85 ? 6.616 8.289 -7.920 1.00 88.06 85 SER A C 1
ATOM 624 O O . SER A 1 85 ? 6.101 7.218 -8.237 1.00 88.06 85 SER A O 1
ATOM 626 N N . SER A 1 86 ? 7.783 8.693 -8.421 1.00 89.94 86 SER A N 1
ATOM 627 C CA . SER A 1 86 ? 8.609 7.854 -9.289 1.00 89.94 86 SER A CA 1
ATOM 628 C C . SER A 1 86 ? 9.722 7.204 -8.476 1.00 89.94 86 SER A C 1
ATOM 630 O O . SER A 1 86 ? 10.542 7.889 -7.868 1.00 89.94 86 SER A O 1
ATOM 632 N N . GLN A 1 87 ? 9.775 5.877 -8.500 1.00 87.06 87 GLN A N 1
ATOM 633 C CA . GLN A 1 87 ? 10.836 5.070 -7.909 1.00 87.06 87 GLN A CA 1
ATOM 634 C C . GLN A 1 87 ? 11.750 4.586 -9.033 1.00 87.06 87 GLN A C 1
ATOM 636 O O . GLN A 1 87 ? 11.424 3.641 -9.756 1.00 87.06 87 GLN A O 1
ATOM 641 N N . ILE A 1 88 ? 12.877 5.273 -9.212 1.00 89.38 88 ILE A N 1
ATOM 642 C CA . ILE A 1 88 ? 13.805 5.041 -10.322 1.00 89.38 88 ILE A CA 1
ATOM 643 C C . ILE A 1 88 ? 15.155 4.597 -9.767 1.00 89.38 88 ILE A C 1
ATOM 645 O O . ILE A 1 88 ? 15.756 5.280 -8.942 1.00 89.38 88 ILE A O 1
ATOM 649 N N . SER A 1 89 ? 15.642 3.461 -10.253 1.00 86.62 89 SER A N 1
ATOM 650 C CA . SER A 1 89 ? 16.985 2.945 -10.008 1.00 86.62 89 SER A CA 1
ATOM 651 C C . SER A 1 89 ? 17.656 2.565 -11.331 1.00 86.62 89 SER A C 1
ATOM 653 O O . SER A 1 89 ? 17.044 2.614 -12.397 1.00 86.62 89 SER A O 1
ATOM 655 N N . SER A 1 90 ? 18.923 2.148 -11.276 1.00 87.06 90 SER A N 1
ATOM 656 C CA . SER A 1 90 ? 19.653 1.674 -12.461 1.00 87.06 90 SER A CA 1
ATOM 657 C C . SER A 1 90 ? 19.051 0.416 -13.098 1.00 87.06 90 SER A C 1
ATOM 659 O O . SER A 1 90 ? 19.370 0.100 -14.241 1.00 87.06 90 SER A O 1
ATOM 661 N N . SER A 1 91 ? 18.208 -0.316 -12.368 1.00 85.38 91 SER A N 1
ATOM 662 C CA . SER A 1 91 ? 17.654 -1.605 -12.786 1.00 85.38 91 SER A CA 1
ATOM 663 C C . SER A 1 91 ? 16.129 -1.668 -12.738 1.00 85.38 91 SER A C 1
ATOM 665 O O . SER A 1 91 ? 15.566 -2.703 -13.104 1.00 85.38 91 SER A O 1
ATOM 667 N N . SER A 1 92 ? 15.462 -0.599 -12.281 1.00 90.19 92 SER A N 1
ATOM 668 C CA . SER A 1 92 ? 14.011 -0.569 -12.150 1.00 90.19 92 SER A CA 1
ATOM 669 C C . SER A 1 92 ? 13.412 0.836 -12.288 1.00 90.19 92 SER A C 1
ATOM 671 O O . SER A 1 92 ? 13.987 1.801 -11.798 1.00 90.19 92 SER A O 1
ATOM 673 N N . HIS A 1 93 ? 12.215 0.951 -12.868 1.00 92.00 93 HIS A N 1
ATOM 674 C CA . HIS A 1 93 ? 11.425 2.187 -12.891 1.00 92.00 93 HIS A CA 1
ATOM 675 C C . HIS A 1 93 ? 9.949 1.895 -12.602 1.00 92.00 93 HIS A C 1
ATOM 677 O O . HIS A 1 93 ? 9.266 1.270 -13.410 1.00 92.00 93 HIS A O 1
ATOM 683 N N . TRP A 1 94 ? 9.447 2.387 -11.472 1.00 92.38 94 TRP A N 1
ATOM 684 C CA . TRP A 1 94 ? 8.033 2.314 -11.110 1.00 92.38 94 TRP A CA 1
ATOM 685 C C . TRP A 1 94 ? 7.442 3.699 -10.875 1.00 92.38 94 TRP A C 1
ATOM 687 O O . TRP A 1 94 ? 8.067 4.539 -10.232 1.00 92.38 94 TRP A O 1
ATOM 697 N N . VAL A 1 95 ? 6.219 3.917 -11.346 1.00 94.44 95 VAL A N 1
ATOM 698 C CA . VAL A 1 95 ? 5.356 5.007 -10.886 1.00 94.44 95 VAL A CA 1
ATOM 699 C C . VAL A 1 95 ? 4.442 4.426 -9.815 1.00 94.44 95 VAL A C 1
ATOM 701 O O . VAL A 1 95 ? 3.680 3.500 -10.086 1.00 94.44 95 VAL A O 1
ATOM 704 N N . SER A 1 96 ? 4.545 4.933 -8.589 1.00 93.25 96 SER A N 1
ATOM 705 C CA . SER A 1 96 ? 3.719 4.506 -7.465 1.00 93.25 96 SER A CA 1
ATOM 706 C C . SER A 1 96 ? 2.608 5.512 -7.212 1.00 93.25 96 SER A C 1
ATOM 708 O O . SER A 1 96 ? 2.874 6.701 -7.035 1.00 93.25 96 SER A O 1
ATOM 710 N N . ILE A 1 97 ? 1.373 5.023 -7.170 1.00 96.19 97 ILE A N 1
ATOM 711 C CA . ILE A 1 97 ? 0.185 5.786 -6.798 1.00 96.19 97 ILE A CA 1
ATOM 712 C C . ILE A 1 97 ? -0.192 5.378 -5.379 1.00 96.19 97 ILE A C 1
ATOM 714 O O . ILE A 1 97 ? -0.455 4.212 -5.084 1.00 96.19 9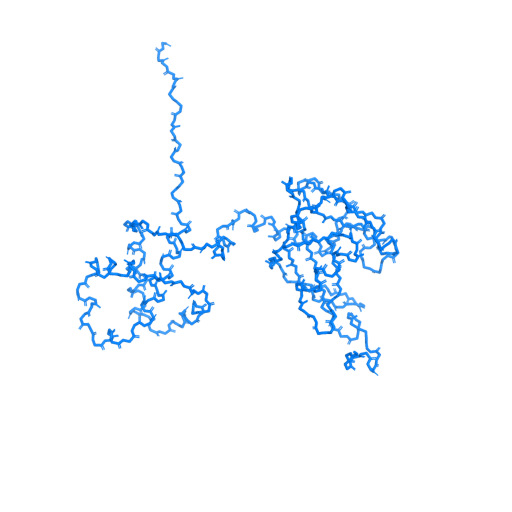7 ILE A O 1
ATOM 718 N N . GLY A 1 98 ? -0.159 6.342 -4.473 1.00 95.81 98 GLY A N 1
ATOM 719 C CA . GLY A 1 98 ? -0.405 6.114 -3.068 1.00 95.81 98 GLY A CA 1
ATOM 720 C C . GLY A 1 98 ? -1.765 6.531 -2.595 1.00 95.81 98 GLY A C 1
ATOM 721 O O . GLY A 1 98 ? -2.298 7.545 -3.036 1.00 95.81 98 GLY A O 1
ATOM 722 N N . TYR A 1 99 ? -2.280 5.787 -1.626 1.00 96.50 99 TYR A N 1
ATOM 723 C CA . TYR A 1 99 ? -3.595 6.016 -1.058 1.00 96.50 99 TYR A CA 1
ATOM 724 C C . TYR A 1 99 ? -3.565 6.088 0.472 1.00 96.50 99 TYR A C 1
ATOM 726 O O . TYR A 1 99 ? -2.646 5.613 1.145 1.00 96.50 99 TYR A O 1
ATOM 734 N N . ILE A 1 100 ? -4.612 6.691 1.021 1.00 96.25 100 ILE A N 1
ATOM 735 C CA . ILE A 1 100 ? -5.076 6.477 2.390 1.00 96.25 100 ILE A CA 1
ATOM 736 C C . ILE A 1 100 ? -6.348 5.646 2.285 1.00 96.25 100 ILE A C 1
ATOM 738 O O . ILE A 1 100 ? -7.182 5.935 1.429 1.00 96.25 100 ILE A O 1
ATOM 742 N N . ALA A 1 101 ? -6.508 4.647 3.142 1.00 95.00 101 ALA A N 1
ATOM 743 C CA . ALA A 1 101 ? -7.729 3.854 3.205 1.00 95.00 101 ALA A CA 1
ATOM 744 C C . ALA A 1 101 ? -8.076 3.498 4.654 1.00 95.00 101 ALA A C 1
ATOM 746 O O . ALA A 1 101 ? -7.250 3.646 5.559 1.00 95.00 101 ALA A O 1
ATOM 747 N N . GLN A 1 102 ? -9.299 3.020 4.858 1.00 95.44 102 GLN A N 1
ATOM 748 C CA . GLN A 1 102 ? -9.763 2.464 6.128 1.00 95.44 102 GLN A CA 1
ATOM 749 C C . GLN A 1 102 ? -10.021 0.970 5.970 1.00 95.44 102 GLN A C 1
ATOM 751 O O . GLN A 1 102 ? -10.362 0.513 4.874 1.00 95.44 102 GLN A O 1
ATOM 756 N N . LEU A 1 103 ? -9.892 0.211 7.057 1.00 95.25 103 LEU A N 1
ATOM 757 C CA . LEU A 1 103 ? -10.425 -1.148 7.097 1.00 95.25 103 LEU A CA 1
ATOM 758 C C . LEU A 1 103 ? -11.928 -1.142 6.802 1.00 95.25 103 LEU A C 1
ATOM 760 O O . LEU A 1 103 ? -12.664 -0.251 7.230 1.00 95.25 103 LEU A O 1
ATOM 764 N N . ALA A 1 104 ? -12.386 -2.145 6.056 1.00 93.06 104 ALA A N 1
ATOM 765 C CA . ALA A 1 104 ? -13.806 -2.320 5.804 1.00 93.06 104 ALA A CA 1
ATOM 766 C C . ALA A 1 104 ? -14.565 -2.590 7.121 1.00 93.06 104 ALA A C 1
ATOM 768 O O . ALA A 1 104 ? -14.031 -3.252 8.017 1.00 93.06 104 ALA A O 1
ATOM 769 N N . PRO A 1 105 ? -15.829 -2.144 7.251 1.00 89.75 105 PRO A N 1
ATOM 770 C CA . PRO A 1 105 ? -16.649 -2.470 8.413 1.00 89.75 105 PRO A CA 1
ATOM 771 C C . PRO A 1 105 ? -16.698 -3.982 8.672 1.00 89.75 105 PRO A C 1
ATOM 773 O O . PRO A 1 105 ? -17.046 -4.763 7.788 1.00 89.75 105 PRO A O 1
ATOM 776 N N . GLY A 1 106 ? -16.362 -4.393 9.896 1.00 88.81 106 GLY A N 1
ATOM 777 C CA . GLY A 1 106 ? -16.301 -5.806 10.288 1.00 88.81 106 GLY A CA 1
ATOM 778 C C . GLY A 1 106 ? -14.947 -6.490 10.054 1.00 88.81 106 GLY A C 1
ATOM 779 O O . GLY A 1 106 ? -14.761 -7.609 10.532 1.00 88.81 106 GLY A O 1
ATOM 780 N N . CYS A 1 107 ? -13.982 -5.830 9.406 1.00 91.50 107 CYS A N 1
ATOM 781 C CA . CYS A 1 107 ? -12.593 -6.287 9.361 1.00 91.50 107 CYS A CA 1
ATOM 782 C C . CYS A 1 107 ? -11.830 -5.794 10.596 1.00 91.50 107 CYS A C 1
ATOM 784 O O . CYS A 1 107 ? -11.605 -4.599 10.769 1.00 91.50 107 CYS A O 1
ATOM 786 N N . ALA A 1 108 ? -11.397 -6.723 11.449 1.00 93.62 108 ALA A N 1
ATOM 787 C CA . ALA A 1 108 ? -10.552 -6.404 12.597 1.00 93.62 108 ALA A CA 1
ATOM 788 C C . ALA A 1 108 ? -9.072 -6.370 12.191 1.00 93.62 108 ALA A C 1
ATOM 790 O O . ALA A 1 108 ? -8.605 -7.269 11.489 1.00 93.62 108 ALA A O 1
ATOM 791 N N . ALA A 1 109 ? -8.311 -5.397 12.693 1.00 95.06 109 ALA A N 1
ATOM 792 C CA . ALA A 1 109 ? -6.861 -5.312 12.493 1.00 95.06 109 ALA A CA 1
ATOM 793 C C . ALA A 1 109 ? -6.139 -6.610 12.904 1.00 95.06 109 ALA A C 1
ATOM 795 O O . ALA A 1 109 ? -5.205 -7.060 12.246 1.00 95.06 109 ALA A O 1
ATOM 796 N N . GLU A 1 110 ? -6.623 -7.258 13.963 1.00 95.88 110 GLU A N 1
ATOM 797 C CA . GLU A 1 110 ? -6.095 -8.508 14.513 1.00 95.88 110 GLU A CA 1
ATOM 798 C C . GLU A 1 110 ? -6.341 -9.727 13.606 1.00 95.88 110 GLU A C 1
ATOM 800 O O . GLU A 1 110 ? -5.754 -10.782 13.828 1.00 95.88 110 GLU A O 1
ATOM 805 N N . SER A 1 111 ? -7.197 -9.595 12.586 1.00 95.50 111 SER A N 1
ATOM 806 C CA . SER A 1 111 ? -7.431 -10.641 11.581 1.00 95.50 111 SER A CA 1
ATOM 807 C C . SER A 1 111 ? -6.423 -10.620 10.428 1.00 95.50 111 SER A C 1
ATOM 809 O O . SER A 1 111 ? -6.463 -11.509 9.578 1.00 95.50 111 SER A O 1
ATOM 811 N N . ALA A 1 112 ? -5.521 -9.633 10.393 1.00 96.62 112 ALA A N 1
ATOM 812 C CA . ALA A 1 112 ? -4.490 -9.540 9.371 1.00 96.62 112 ALA A CA 1
ATOM 813 C C . ALA A 1 112 ? -3.529 -10.736 9.455 1.00 96.62 112 ALA A C 1
ATOM 815 O O . ALA A 1 112 ? -2.992 -11.055 10.517 1.00 96.62 112 ALA A O 1
ATOM 816 N N . VAL A 1 113 ? -3.285 -11.387 8.319 1.00 96.75 113 VAL A N 1
ATOM 817 C CA . VAL A 1 113 ? -2.393 -12.548 8.211 1.00 96.75 113 VAL A CA 1
ATOM 818 C C . VAL A 1 113 ? -1.474 -12.357 7.022 1.00 96.75 113 VAL A C 1
ATOM 820 O O . VAL A 1 113 ? -1.933 -12.019 5.937 1.00 96.75 113 VAL A O 1
ATOM 823 N N . ASN A 1 114 ? -0.181 -12.618 7.208 1.00 97.00 114 ASN A N 1
ATOM 824 C CA . ASN A 1 114 ? 0.768 -12.625 6.105 1.00 97.00 114 ASN A CA 1
ATOM 825 C C . ASN A 1 114 ? 0.468 -13.808 5.176 1.00 97.00 114 ASN A C 1
ATOM 827 O O . ASN A 1 114 ? 0.786 -14.958 5.485 1.00 97.00 114 ASN A O 1
ATOM 831 N N . ARG A 1 115 ? -0.174 -13.516 4.048 1.00 96.81 115 ARG A N 1
ATOM 832 C CA . ARG A 1 115 ? -0.553 -14.500 3.028 1.00 96.81 115 ARG A CA 1
ATOM 833 C C . ARG A 1 115 ? 0.509 -14.673 1.944 1.00 96.81 115 ARG A C 1
ATOM 835 O O . ARG A 1 115 ? 0.422 -15.610 1.156 1.00 96.81 115 ARG A O 1
ATOM 842 N N . GLU A 1 116 ? 1.551 -13.845 1.964 1.00 94.81 116 GLU A N 1
ATOM 843 C CA . GLU A 1 116 ? 2.683 -13.912 1.043 1.00 94.81 116 GLU A CA 1
ATOM 844 C C . GLU A 1 116 ? 4.027 -14.002 1.790 1.00 94.81 116 GLU A C 1
ATOM 846 O O . GLU A 1 116 ? 4.887 -13.127 1.650 1.00 94.81 116 GLU A O 1
ATOM 851 N N . PRO A 1 117 ? 4.275 -15.090 2.546 1.00 94.19 117 PRO A N 1
ATOM 852 C CA . PRO A 1 117 ? 5.480 -15.243 3.370 1.00 94.19 117 PRO A CA 1
ATOM 853 C C . PRO A 1 117 ? 6.789 -15.279 2.564 1.00 94.19 117 PRO A C 1
ATOM 855 O O . PRO A 1 117 ? 7.872 -15.153 3.122 1.00 94.19 117 PRO A O 1
ATOM 858 N N . ALA A 1 118 ? 6.708 -15.458 1.243 1.00 92.19 118 ALA A N 1
ATOM 859 C CA . ALA A 1 118 ? 7.858 -15.348 0.349 1.00 92.19 118 ALA A CA 1
ATOM 860 C C . ALA A 1 118 ? 8.240 -13.889 0.028 1.00 92.19 118 ALA A C 1
ATOM 862 O O . ALA A 1 118 ? 9.371 -13.633 -0.384 1.00 92.19 118 ALA A O 1
ATOM 863 N N . LYS A 1 119 ? 7.308 -12.937 0.172 1.00 91.38 119 LYS A N 1
ATOM 864 C CA . LYS A 1 119 ? 7.534 -11.507 -0.097 1.00 91.38 119 LYS A CA 1
ATOM 865 C C . LYS A 1 119 ? 7.694 -10.694 1.184 1.00 91.38 119 LYS A C 1
ATOM 867 O O . LYS A 1 119 ? 8.468 -9.732 1.191 1.00 91.38 119 LYS A O 1
ATOM 872 N N . HIS A 1 120 ? 7.001 -11.089 2.248 1.00 95.12 120 HIS A N 1
ATOM 873 C CA . HIS A 1 120 ? 6.963 -10.376 3.519 1.00 95.12 120 HIS A CA 1
ATOM 874 C C . HIS A 1 120 ? 7.351 -11.297 4.669 1.00 95.12 120 HIS A C 1
ATOM 876 O O . HIS A 1 120 ? 6.893 -12.434 4.729 1.00 95.12 120 HIS A O 1
ATOM 882 N N . ASP A 1 121 ? 8.166 -10.792 5.591 1.00 95.75 121 ASP A N 1
ATOM 883 C CA . ASP A 1 121 ? 8.582 -11.548 6.775 1.00 95.75 121 ASP A CA 1
ATOM 884 C C . ASP A 1 121 ? 7.586 -11.328 7.932 1.00 95.75 121 ASP A C 1
ATOM 886 O O . ASP A 1 121 ? 7.285 -12.247 8.690 1.00 95.75 121 ASP A O 1
ATOM 890 N N . GLU A 1 122 ? 7.034 -10.116 8.052 1.00 96.44 122 GLU A N 1
ATOM 891 C CA . GLU A 1 122 ? 6.141 -9.698 9.142 1.00 96.44 122 GLU A CA 1
ATOM 892 C C . GLU A 1 122 ? 5.086 -8.701 8.631 1.00 96.44 122 GLU A C 1
ATOM 894 O O . GLU A 1 122 ? 5.286 -8.042 7.609 1.00 96.44 122 GLU A O 1
ATOM 899 N N . LEU A 1 123 ? 3.976 -8.552 9.358 1.00 97.56 123 LEU A N 1
ATOM 900 C CA . LEU A 1 123 ? 3.028 -7.447 9.189 1.00 97.56 123 LEU A CA 1
ATOM 901 C C . LEU A 1 123 ? 2.482 -7.000 10.543 1.00 97.56 123 LEU A C 1
ATOM 903 O O . LEU A 1 123 ? 2.501 -7.772 11.503 1.00 97.56 123 LEU A O 1
ATOM 907 N N . GLY A 1 124 ? 1.985 -5.769 10.626 1.00 97.44 124 GLY A N 1
ATOM 908 C CA . GLY A 1 124 ? 1.385 -5.268 11.858 1.00 97.44 124 GLY A CA 1
ATOM 909 C C . GLY A 1 124 ? 0.726 -3.903 11.721 1.00 97.44 124 GLY A C 1
ATOM 910 O O . GLY A 1 124 ? 0.961 -3.173 10.759 1.00 97.44 124 GLY A O 1
ATOM 911 N N . PHE A 1 125 ? -0.096 -3.576 12.717 1.00 98.19 125 PHE A N 1
ATOM 912 C CA . PHE A 1 125 ? -0.678 -2.251 12.904 1.00 98.19 125 PHE A CA 1
ATOM 913 C C . PHE A 1 125 ? 0.113 -1.482 13.959 1.00 98.19 125 PHE A C 1
ATOM 915 O O . PHE A 1 125 ? 0.241 -1.945 15.095 1.00 98.19 125 PHE A O 1
ATOM 922 N N . PHE A 1 126 ? 0.592 -0.297 13.594 1.00 98.00 126 PHE A N 1
ATOM 923 C CA . PHE A 1 126 ? 1.492 0.518 14.409 1.00 98.00 126 PHE A CA 1
ATOM 924 C C . PHE A 1 126 ? 0.917 1.909 14.654 1.00 98.00 126 PHE A C 1
ATOM 926 O O . PHE A 1 126 ? 0.145 2.419 13.844 1.00 98.00 126 PHE A O 1
ATOM 933 N N . ASP A 1 127 ? 1.291 2.535 15.766 1.00 96.19 127 ASP A N 1
ATOM 934 C CA . ASP A 1 127 ? 0.984 3.948 15.974 1.00 96.19 127 ASP A CA 1
ATOM 935 C C . ASP A 1 127 ? 1.758 4.792 14.946 1.00 96.19 127 ASP A C 1
ATOM 937 O O . ASP A 1 127 ? 2.923 4.522 14.660 1.00 96.19 127 ASP A O 1
ATOM 941 N N . LEU A 1 128 ? 1.119 5.815 14.375 1.00 93.12 128 LEU A N 1
ATOM 942 C CA . LEU A 1 128 ? 1.738 6.680 13.365 1.00 93.12 128 LEU A CA 1
ATOM 943 C C . LEU A 1 128 ? 2.949 7.466 13.905 1.00 93.12 128 LEU A C 1
ATOM 945 O O . LEU A 1 128 ? 3.816 7.888 13.130 1.00 93.12 128 LEU A O 1
ATOM 949 N N . GLU A 1 129 ? 2.998 7.677 15.219 1.00 91.94 129 GLU A N 1
ATOM 950 C CA . GLU A 1 129 ? 4.093 8.363 15.903 1.00 91.94 129 GLU A CA 1
ATOM 951 C C . GLU A 1 129 ? 5.151 7.392 16.463 1.00 91.94 129 GLU A C 1
ATOM 953 O O . GLU A 1 129 ? 6.226 7.841 16.856 1.00 91.94 129 GLU A O 1
ATOM 958 N N . ASP A 1 130 ? 4.894 6.078 16.436 1.00 96.31 130 ASP A N 1
ATOM 959 C CA . ASP A 1 130 ? 5.810 5.015 16.885 1.00 96.31 130 ASP A CA 1
ATOM 960 C C . ASP A 1 130 ? 5.885 3.885 15.844 1.00 96.31 130 ASP A C 1
ATOM 962 O O . ASP A 1 130 ? 5.452 2.747 16.047 1.00 96.31 130 ASP A O 1
ATOM 966 N N . LEU A 1 131 ? 6.385 4.244 14.658 1.00 97.19 131 LEU A N 1
ATOM 967 C CA . LEU A 1 131 ? 6.524 3.312 13.545 1.00 97.19 131 LEU A CA 1
ATOM 968 C C . LEU A 1 131 ? 7.790 2.458 13.674 1.00 97.19 131 LEU A C 1
ATOM 970 O O . LEU A 1 131 ? 8.847 2.956 14.078 1.00 97.19 131 LEU A O 1
ATOM 974 N N . PRO A 1 132 ? 7.737 1.192 13.229 1.00 97.38 132 PRO A N 1
ATOM 975 C CA . PRO A 1 132 ? 8.912 0.345 13.178 1.00 97.38 132 PRO A CA 1
ATOM 976 C C . PRO A 1 132 ? 9.930 0.879 12.160 1.00 97.38 132 PRO A C 1
ATOM 978 O O . PRO A 1 132 ? 9.590 1.523 11.165 1.00 97.38 132 PRO A O 1
ATOM 981 N N . THR A 1 133 ? 11.206 0.578 12.396 1.00 95.00 133 THR A N 1
ATOM 982 C CA . THR A 1 133 ? 12.323 1.025 11.554 1.00 95.00 133 THR A CA 1
ATOM 983 C C . THR A 1 133 ? 13.174 -0.161 11.085 1.00 95.00 133 THR A C 1
ATOM 985 O O . THR A 1 133 ? 13.192 -1.199 11.752 1.00 95.00 133 THR A O 1
ATOM 988 N N . PRO A 1 134 ? 13.886 -0.044 9.946 1.00 96.44 134 PRO A N 1
ATOM 989 C CA . PRO A 1 134 ? 13.855 1.067 8.984 1.00 96.44 134 PRO A CA 1
ATOM 990 C C . PRO A 1 134 ? 12.605 1.045 8.086 1.00 96.44 134 PRO A C 1
ATOM 992 O O . PRO A 1 134 ? 12.110 -0.024 7.731 1.00 96.44 134 PRO A O 1
ATOM 995 N N . LEU A 1 135 ? 12.122 2.226 7.685 1.00 96.44 135 LEU A N 1
ATOM 996 C CA . LEU A 1 135 ? 11.092 2.359 6.649 1.00 96.44 135 LEU A CA 1
ATOM 997 C C . LEU A 1 135 ? 11.726 2.277 5.256 1.00 96.44 135 LEU A C 1
ATOM 999 O O . LEU A 1 135 ? 12.853 2.722 5.059 1.00 96.44 135 LEU A O 1
ATOM 1003 N N . ALA A 1 136 ? 10.989 1.745 4.283 1.00 93.38 136 ALA A N 1
ATOM 1004 C CA . ALA A 1 136 ? 11.412 1.737 2.890 1.00 93.38 136 ALA A CA 1
ATOM 1005 C C . ALA A 1 136 ? 11.526 3.170 2.344 1.00 93.38 136 ALA A C 1
ATOM 1007 O O . ALA A 1 136 ? 10.679 4.020 2.639 1.00 93.38 136 ALA A O 1
ATOM 1008 N N . ASP A 1 137 ? 12.500 3.410 1.465 1.00 88.31 137 ASP A N 1
ATOM 1009 C CA . ASP A 1 137 ? 12.802 4.741 0.910 1.00 88.31 137 ASP A CA 1
ATOM 1010 C C . ASP A 1 137 ? 11.638 5.368 0.123 1.00 88.31 137 ASP A C 1
ATOM 1012 O O . ASP A 1 137 ? 11.586 6.579 -0.061 1.00 88.31 137 ASP A O 1
ATOM 1016 N N . PHE A 1 138 ? 10.674 4.557 -0.318 1.00 86.44 138 PHE A N 1
ATOM 1017 C CA . PHE A 1 138 ? 9.441 5.018 -0.963 1.00 86.44 138 PHE A CA 1
ATOM 1018 C C . PHE A 1 138 ? 8.255 5.179 0.002 1.00 86.44 138 PHE A C 1
ATOM 1020 O O . PHE A 1 138 ? 7.259 5.803 -0.348 1.00 86.44 138 PHE A O 1
ATOM 1027 N N . THR A 1 139 ? 8.339 4.630 1.215 1.00 92.25 139 THR A N 1
ATOM 1028 C CA . THR A 1 139 ? 7.299 4.766 2.249 1.00 92.25 139 THR A CA 1
ATOM 1029 C C . THR A 1 139 ? 7.548 5.989 3.130 1.00 92.25 139 THR A C 1
ATOM 1031 O O . THR A 1 139 ? 6.598 6.690 3.472 1.00 92.25 139 THR A O 1
ATOM 1034 N N . ALA A 1 140 ? 8.806 6.298 3.460 1.00 90.75 140 ALA A N 1
ATOM 1035 C CA . ALA A 1 140 ? 9.139 7.456 4.292 1.00 90.75 140 ALA A CA 1
ATOM 1036 C C . ALA A 1 140 ? 8.689 8.810 3.688 1.00 90.75 140 ALA A C 1
ATOM 1038 O O . ALA A 1 140 ? 8.064 9.588 4.408 1.00 90.75 140 ALA A O 1
ATOM 1039 N N . PRO A 1 141 ? 8.886 9.103 2.385 1.00 88.81 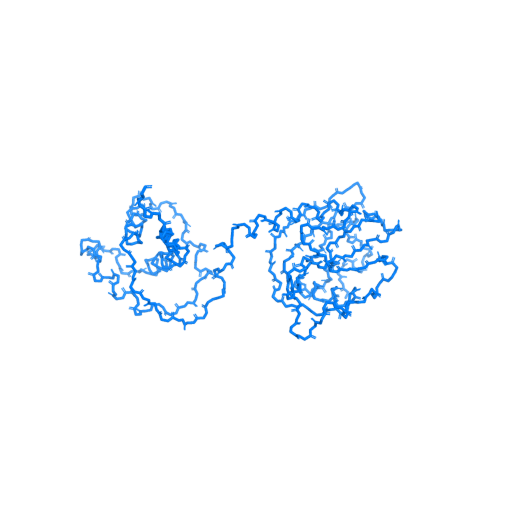141 PRO A N 1
ATOM 1040 C CA . PRO A 1 141 ? 8.361 10.333 1.786 1.00 88.81 141 PRO A CA 1
ATOM 1041 C C . PRO A 1 141 ? 6.828 10.393 1.795 1.00 88.81 141 PRO A C 1
ATOM 1043 O O . PRO A 1 141 ? 6.252 11.435 2.103 1.00 88.81 141 PRO A O 1
ATOM 1046 N N . ALA A 1 142 ? 6.157 9.267 1.529 1.00 91.44 142 ALA A N 1
ATOM 1047 C CA . ALA A 1 142 ? 4.697 9.191 1.566 1.00 91.44 142 ALA A CA 1
ATOM 1048 C C . ALA A 1 142 ? 4.143 9.434 2.984 1.00 91.44 142 ALA A C 1
ATOM 1050 O O . ALA A 1 142 ? 3.071 10.021 3.141 1.00 91.44 142 ALA A O 1
ATOM 1051 N N . LEU A 1 143 ? 4.870 9.018 4.028 1.00 93.56 143 LEU A N 1
ATOM 1052 C CA . LEU A 1 143 ? 4.514 9.300 5.420 1.00 93.56 143 LEU A CA 1
ATOM 1053 C C . LEU A 1 143 ? 4.535 10.806 5.715 1.00 93.56 143 LEU A C 1
ATOM 1055 O O . LEU A 1 143 ? 3.645 11.314 6.398 1.00 93.56 143 LEU A O 1
ATOM 1059 N N . GLU A 1 144 ? 5.503 11.540 5.167 1.00 90.56 144 GLU A N 1
ATOM 1060 C CA . GLU A 1 144 ? 5.538 12.999 5.290 1.00 90.56 144 GLU A CA 1
ATOM 1061 C C . GLU A 1 144 ? 4.358 13.657 4.559 1.00 90.56 144 GLU A C 1
ATOM 1063 O O . GLU A 1 144 ? 3.700 14.539 5.119 1.00 90.56 144 GLU A O 1
ATOM 1068 N N . SER A 1 145 ? 3.995 13.168 3.367 1.00 88.88 145 SER A N 1
ATOM 1069 C CA . SER A 1 145 ? 2.774 13.597 2.666 1.00 88.88 145 SER A CA 1
ATOM 1070 C C . SER A 1 145 ? 1.513 13.336 3.494 1.00 88.88 145 SER A C 1
ATOM 1072 O O . SER A 1 145 ? 0.634 14.197 3.585 1.00 88.88 145 SER A O 1
ATOM 1074 N N . LEU A 1 146 ? 1.426 12.175 4.147 1.00 91.56 146 LEU A N 1
ATOM 1075 C CA . LEU A 1 146 ? 0.316 11.816 5.028 1.00 91.56 146 LEU A CA 1
ATOM 1076 C C . LEU A 1 146 ? 0.235 12.762 6.234 1.00 91.56 146 LEU A C 1
ATOM 1078 O O . LEU A 1 146 ? -0.835 13.300 6.528 1.00 91.56 146 LEU A O 1
ATOM 1082 N N . ARG A 1 147 ? 1.362 13.010 6.909 1.00 90.25 147 ARG A N 1
ATOM 1083 C CA . ARG A 1 147 ? 1.444 13.943 8.043 1.00 90.25 147 ARG A CA 1
ATOM 1084 C C . ARG A 1 147 ? 1.032 15.355 7.633 1.00 90.25 147 ARG A C 1
ATOM 1086 O O . ARG A 1 147 ? 0.251 15.991 8.342 1.00 90.25 147 ARG A O 1
ATOM 1093 N N . ALA A 1 148 ? 1.480 15.828 6.471 1.00 83.81 148 ALA A N 1
ATOM 1094 C CA . ALA A 1 148 ? 1.073 17.119 5.924 1.00 83.81 148 ALA A CA 1
ATOM 1095 C C . ALA A 1 148 ? -0.441 17.175 5.647 1.00 83.81 148 ALA A C 1
ATOM 1097 O O . ALA A 1 148 ? -1.107 18.128 6.061 1.00 83.81 148 ALA A O 1
ATOM 1098 N N . LYS A 1 149 ? -1.010 16.131 5.029 1.00 81.00 149 LYS A N 1
ATOM 1099 C CA . LYS A 1 149 ? -2.451 16.044 4.733 1.00 81.00 149 LYS A CA 1
ATOM 1100 C C . LYS A 1 149 ? -3.302 16.032 6.010 1.00 81.00 149 LYS A C 1
ATOM 1102 O O . LYS A 1 149 ? -4.321 16.715 6.065 1.00 81.00 149 LYS A O 1
ATOM 1107 N N . ARG A 1 150 ? -2.862 15.337 7.069 1.00 78.56 150 ARG A N 1
ATOM 1108 C CA . ARG A 1 150 ? -3.556 15.315 8.375 1.00 78.56 150 ARG A CA 1
ATOM 1109 C C . ARG A 1 150 ? -3.481 16.645 9.132 1.00 78.56 150 ARG A C 1
ATOM 1111 O O . ARG A 1 150 ? -4.420 16.969 9.852 1.00 78.56 150 ARG A O 1
ATOM 1118 N N . ARG A 1 151 ? -2.410 17.431 8.962 1.00 71.88 151 ARG A N 1
ATOM 1119 C CA . ARG A 1 151 ? -2.294 18.788 9.540 1.00 71.88 151 ARG A CA 1
ATOM 1120 C C . ARG A 1 151 ? -3.222 19.805 8.866 1.00 71.88 151 ARG A C 1
ATOM 1122 O O . ARG A 1 151 ? -3.586 20.798 9.491 1.00 71.88 151 ARG A O 1
ATOM 1129 N N . HIS A 1 152 ? -3.642 19.548 7.625 1.00 55.25 152 HIS A N 1
ATOM 1130 C CA . HIS A 1 152 ? -4.498 20.438 6.836 1.00 55.25 152 HIS A CA 1
ATOM 1131 C C . HIS A 1 152 ? -5.771 19.728 6.317 1.00 55.25 152 HIS A C 1
ATOM 1133 O O . HIS A 1 152 ? -5.984 19.640 5.105 1.00 55.25 152 HIS A O 1
ATOM 1139 N N . PRO A 1 153 ? -6.671 19.261 7.209 1.00 51.84 153 PRO A N 1
ATOM 1140 C CA . PRO A 1 153 ? -7.836 18.444 6.837 1.00 51.84 153 PRO A CA 1
ATOM 1141 C C . PRO A 1 153 ? -8.874 19.187 5.975 1.00 51.84 153 PRO A C 1
ATOM 1143 O O . PRO A 1 153 ? -9.688 18.558 5.298 1.00 51.84 153 PRO A O 1
ATOM 1146 N N . ALA A 1 154 ? -8.830 20.523 5.954 1.00 41.25 154 ALA A N 1
ATOM 1147 C CA . ALA A 1 154 ? -9.737 21.378 5.189 1.00 41.25 154 ALA A CA 1
ATOM 1148 C C . ALA A 1 154 ? -9.679 21.145 3.663 1.00 41.25 154 ALA A C 1
ATOM 1150 O O . ALA A 1 154 ? -10.646 21.447 2.974 1.00 41.25 154 ALA A O 1
ATOM 1151 N N . ALA A 1 155 ? -8.597 20.566 3.131 1.00 39.09 155 ALA A N 1
ATOM 1152 C CA . ALA A 1 155 ? -8.495 20.229 1.708 1.00 39.09 155 ALA A CA 1
ATOM 1153 C C . ALA A 1 155 ? -9.126 18.866 1.338 1.00 39.09 155 ALA A C 1
ATOM 1155 O O . ALA A 1 155 ? -9.365 18.617 0.162 1.00 39.09 155 ALA A O 1
ATOM 1156 N N . ALA A 1 156 ? -9.410 17.989 2.314 1.00 38.03 156 ALA A N 1
ATOM 1157 C CA . ALA A 1 156 ? -9.922 16.629 2.080 1.00 38.03 156 ALA A CA 1
ATOM 1158 C C . ALA A 1 156 ? -11.424 16.465 2.393 1.00 38.03 156 ALA A C 1
ATOM 1160 O O . ALA A 1 156 ? -12.080 15.5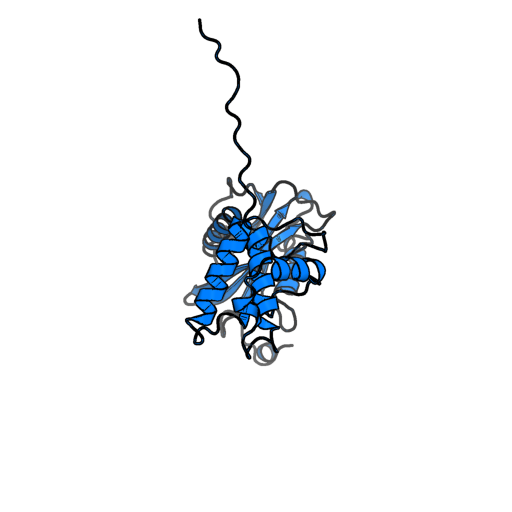88 1.840 1.00 38.03 156 ALA A O 1
ATOM 1161 N N . ALA A 1 157 ? -11.993 17.326 3.243 1.00 35.00 157 ALA A N 1
ATOM 1162 C CA . ALA A 1 157 ? -13.398 17.251 3.661 1.00 35.00 157 ALA A CA 1
ATOM 1163 C C . ALA A 1 157 ? -14.416 17.750 2.609 1.00 35.00 157 ALA A C 1
ATOM 1165 O O . ALA A 1 157 ? -15.621 17.710 2.855 1.00 35.00 157 ALA A O 1
ATOM 1166 N N . ALA A 1 158 ? -13.962 18.235 1.448 1.00 35.03 158 ALA A N 1
ATOM 1167 C CA . ALA A 1 158 ? -14.840 18.809 0.426 1.00 35.03 158 ALA A CA 1
ATOM 1168 C C . ALA A 1 158 ? -15.666 17.764 -0.356 1.00 35.03 158 ALA A C 1
ATOM 1170 O O . ALA A 1 158 ? -16.618 18.147 -1.028 1.00 35.03 158 ALA A O 1
ATOM 1171 N N . THR A 1 159 ? -15.353 16.467 -0.247 1.00 33.22 159 THR A N 1
ATOM 1172 C CA . THR A 1 159 ? -15.937 15.428 -1.120 1.00 33.22 159 THR A CA 1
ATOM 1173 C C . THR A 1 159 ? -17.127 14.671 -0.511 1.00 33.22 159 THR A C 1
ATOM 1175 O O . THR A 1 159 ? -17.834 13.978 -1.235 1.00 33.22 159 THR A O 1
ATOM 1178 N N . THR A 1 160 ? -17.435 14.833 0.782 1.00 31.72 160 THR A N 1
ATOM 1179 C CA . THR A 1 160 ? -18.456 13.993 1.444 1.00 31.72 160 THR A CA 1
ATOM 1180 C C . THR A 1 160 ? -19.444 14.816 2.261 1.00 31.72 160 THR A C 1
ATOM 1182 O O . THR A 1 160 ? -19.431 14.775 3.487 1.00 31.72 160 THR A O 1
ATOM 1185 N N . LEU A 1 161 ? -20.330 15.578 1.616 1.00 33.16 161 LEU A N 1
ATOM 1186 C CA . LEU A 1 161 ? -21.477 16.166 2.317 1.00 33.16 161 LEU A CA 1
ATOM 1187 C C . LEU A 1 161 ? -22.743 16.072 1.462 1.00 33.16 161 LEU A C 1
ATOM 1189 O O . LEU A 1 161 ? -22.929 16.834 0.516 1.00 33.16 161 LEU A O 1
ATOM 1193 N N . GLY A 1 162 ? -23.621 15.142 1.848 1.00 32.53 162 GLY A N 1
ATOM 1194 C CA . GLY A 1 162 ? -24.996 15.058 1.366 1.00 32.53 162 GLY A CA 1
ATOM 1195 C C . GLY A 1 162 ? -25.840 16.295 1.728 1.00 32.53 162 GLY A C 1
ATOM 1196 O O . GLY A 1 162 ? -25.366 17.216 2.403 1.00 32.53 162 GLY A O 1
ATOM 1197 N N . PRO A 1 163 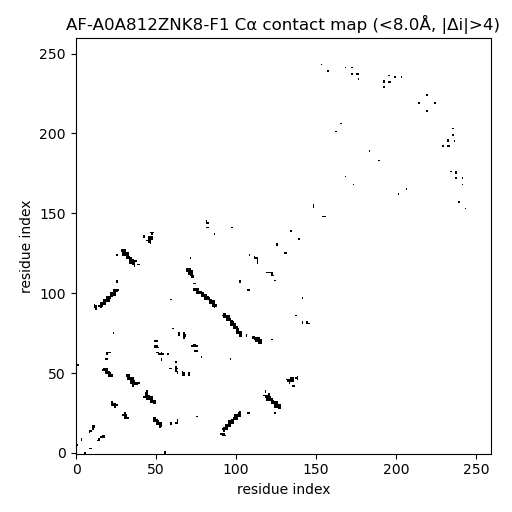? -27.101 16.337 1.266 1.00 31.55 163 PRO A N 1
ATOM 1198 C CA . PRO A 1 163 ? -27.925 17.539 1.273 1.00 31.55 163 PRO A CA 1
ATOM 1199 C C . PRO A 1 163 ? -28.395 17.867 2.695 1.00 31.55 163 PRO A C 1
ATOM 1201 O O . PRO A 1 163 ? -29.348 17.286 3.204 1.00 31.55 163 PRO A O 1
ATOM 1204 N N . GLN A 1 164 ? -27.722 18.811 3.343 1.00 36.56 164 GLN A N 1
ATOM 1205 C CA . GLN A 1 164 ? -28.189 19.455 4.570 1.00 36.56 164 GLN A CA 1
ATOM 1206 C C . GLN A 1 164 ? -28.373 20.947 4.277 1.00 36.56 164 GLN A C 1
ATOM 1208 O O . GLN A 1 164 ? -27.494 21.596 3.700 1.00 36.56 164 GLN A O 1
ATOM 1213 N N . VAL A 1 165 ? -29.564 21.428 4.628 1.00 37.09 165 VAL A N 1
ATOM 1214 C CA . VAL A 1 165 ? -30.103 22.780 4.439 1.00 37.09 165 VAL A CA 1
ATOM 1215 C C . VAL A 1 165 ? -29.137 23.831 5.011 1.00 37.09 165 VAL A C 1
ATOM 1217 O O . VAL A 1 165 ? -28.595 23.646 6.096 1.00 37.09 165 VAL A O 1
ATOM 1220 N N . LEU A 1 166 ? -28.873 24.896 4.246 1.00 40.53 166 LEU A N 1
ATOM 1221 C CA . LEU A 1 166 ? -27.877 25.931 4.554 1.00 40.53 166 LEU A CA 1
ATOM 1222 C C . LEU A 1 166 ? -28.476 27.055 5.421 1.00 40.53 166 LEU A C 1
ATOM 1224 O O . LEU A 1 166 ? -29.500 27.626 5.049 1.00 40.53 166 LEU A O 1
ATOM 1228 N N . ASP A 1 167 ? -27.798 27.406 6.517 1.00 44.78 167 ASP A N 1
ATOM 1229 C CA . ASP A 1 167 ? -28.020 28.652 7.270 1.00 44.78 167 ASP A CA 1
ATOM 1230 C C . ASP A 1 167 ? -27.480 29.890 6.511 1.00 44.78 167 ASP A C 1
ATOM 1232 O O . ASP A 1 167 ? -26.688 29.767 5.570 1.00 44.78 167 ASP A O 1
ATOM 1236 N N . GLU A 1 168 ? -27.901 31.092 6.932 1.00 43.91 168 GLU A N 1
ATOM 1237 C CA . GLU A 1 168 ? -27.539 32.391 6.330 1.00 43.91 168 GLU A CA 1
ATOM 1238 C C . GLU A 1 168 ? -26.011 32.629 6.228 1.00 43.91 168 GLU A C 1
ATOM 1240 O O . GLU A 1 168 ? -25.273 32.378 7.189 1.00 43.91 168 GLU A O 1
ATOM 1245 N N . PRO A 1 169 ? -25.499 33.165 5.099 1.00 48.72 169 PRO A N 1
ATOM 1246 C CA . PRO A 1 169 ? -24.070 33.405 4.908 1.00 48.72 169 PRO A CA 1
ATOM 1247 C C . PRO A 1 169 ? -23.562 34.599 5.733 1.00 48.72 169 PRO A C 1
ATOM 1249 O O . PRO A 1 169 ? -24.204 35.643 5.833 1.00 48.72 169 PRO A O 1
ATOM 1252 N N . SER A 1 170 ? -22.355 34.484 6.298 1.00 45.56 170 SER A N 1
ATOM 1253 C CA . SER A 1 170 ? -21.790 35.547 7.142 1.00 45.56 170 SER A CA 1
ATOM 1254 C C . SER A 1 170 ? -21.362 36.797 6.340 1.00 45.56 170 SER A C 1
ATOM 1256 O O . SER A 1 170 ? -20.971 36.695 5.174 1.00 45.56 170 SER A O 1
ATOM 1258 N N . PRO A 1 171 ? -21.310 37.994 6.957 1.00 49.34 171 PRO A N 1
ATOM 1259 C CA . PRO A 1 171 ? -20.892 39.226 6.273 1.00 49.34 171 PRO A CA 1
ATOM 1260 C C . PRO A 1 171 ? -19.472 39.185 5.677 1.00 49.34 171 PRO A C 1
ATOM 1262 O O . PRO A 1 171 ? -19.180 39.860 4.689 1.00 49.34 171 PRO A O 1
ATOM 1265 N N . ALA A 1 172 ? -18.567 38.391 6.259 1.00 43.72 172 ALA A N 1
ATOM 1266 C CA . ALA A 1 172 ? -17.200 38.234 5.757 1.00 43.72 172 ALA A CA 1
ATOM 1267 C C . ALA A 1 172 ? -17.169 37.497 4.409 1.00 43.72 172 ALA A C 1
ATOM 1269 O O . ALA A 1 172 ? -16.404 37.855 3.513 1.00 43.72 172 ALA A O 1
ATOM 1270 N N . ILE A 1 173 ? -18.053 36.514 4.251 1.00 49.38 173 ILE A N 1
ATOM 1271 C CA . ILE A 1 173 ? -18.218 35.737 3.023 1.00 49.38 173 ILE A CA 1
ATOM 1272 C C . ILE A 1 173 ? -18.713 36.636 1.893 1.00 49.38 173 ILE A C 1
ATOM 1274 O O . ILE A 1 173 ? -18.149 36.621 0.800 1.00 49.38 173 ILE A O 1
ATOM 1278 N N . LEU A 1 174 ? -19.720 37.466 2.173 1.00 50.97 174 LEU A N 1
ATOM 1279 C CA . LEU A 1 174 ? -20.284 38.389 1.188 1.00 50.97 174 LEU A CA 1
ATOM 1280 C C . LEU A 1 174 ? -19.236 39.403 0.698 1.00 50.97 174 LEU A C 1
ATOM 1282 O O . LEU A 1 174 ? -19.179 39.730 -0.488 1.00 50.97 174 LEU A O 1
ATOM 1286 N N . ARG A 1 175 ? -18.328 39.844 1.579 1.00 50.59 175 ARG A N 1
ATOM 1287 C CA . ARG A 1 175 ? -17.213 40.729 1.200 1.00 50.59 175 ARG A CA 1
ATOM 1288 C C . ARG A 1 175 ? -16.210 40.061 0.259 1.00 50.59 175 ARG A C 1
ATOM 1290 O O . ARG A 1 175 ? -15.758 40.707 -0.688 1.00 50.59 175 ARG A O 1
ATOM 1297 N N . ILE A 1 176 ? -15.863 38.799 0.513 1.00 49.19 176 ILE A N 1
ATOM 1298 C CA . ILE A 1 176 ? -14.941 38.021 -0.331 1.00 49.19 176 ILE A CA 1
ATOM 1299 C C . ILE A 1 176 ? -15.581 37.753 -1.695 1.00 49.19 176 ILE A C 1
ATOM 1301 O O . ILE A 1 176 ? -14.948 37.990 -2.723 1.00 49.19 176 ILE A O 1
ATOM 1305 N N . ALA A 1 177 ? -16.858 37.364 -1.710 1.00 52.81 177 ALA A N 1
ATOM 1306 C CA . ALA A 1 177 ? -17.633 37.175 -2.932 1.00 52.81 177 ALA A CA 1
ATOM 1307 C C . ALA A 1 177 ? -17.638 38.442 -3.801 1.00 52.81 177 ALA A C 1
ATOM 1309 O O . ALA A 1 177 ? -17.280 38.399 -4.978 1.00 52.81 177 ALA A O 1
ATOM 1310 N N . GLY A 1 178 ? -17.937 39.599 -3.199 1.00 52.72 178 GLY A N 1
ATOM 1311 C CA . GLY A 1 178 ? -17.920 40.880 -3.904 1.00 52.72 178 GLY A CA 1
ATOM 1312 C C . GLY A 1 178 ? -16.537 41.264 -4.444 1.00 52.72 178 GLY A C 1
ATOM 1313 O O . GLY A 1 178 ? -16.438 41.870 -5.510 1.00 52.72 178 GLY A O 1
ATOM 1314 N N . ALA A 1 179 ? -15.453 40.908 -3.748 1.00 54.22 179 ALA A N 1
ATOM 1315 C CA . ALA A 1 179 ? -14.092 41.152 -4.228 1.00 54.22 179 ALA A CA 1
ATOM 1316 C C . ALA A 1 179 ? -13.740 40.280 -5.445 1.00 54.22 179 ALA A C 1
ATOM 1318 O O . ALA A 1 179 ? -13.166 40.791 -6.406 1.00 54.22 179 ALA A O 1
ATOM 1319 N N . LEU A 1 180 ? -14.135 39.004 -5.438 1.00 51.19 180 LEU A N 1
ATOM 1320 C CA . LEU A 1 180 ? -13.910 38.077 -6.551 1.00 51.19 180 LEU A CA 1
ATOM 1321 C C . LEU A 1 180 ? -14.700 38.481 -7.803 1.00 51.19 180 LEU A C 1
ATOM 1323 O O . LEU A 1 180 ? -14.146 38.478 -8.900 1.00 51.19 180 LEU A O 1
ATOM 1327 N N . VAL A 1 181 ? -15.952 38.923 -7.643 1.00 54.28 181 VAL A N 1
ATOM 1328 C CA . VAL A 1 181 ? -16.765 39.444 -8.757 1.00 54.28 181 VAL A CA 1
ATOM 1329 C C . VAL A 1 181 ? -16.133 40.701 -9.371 1.00 54.28 181 VAL A C 1
ATOM 1331 O O . VAL A 1 181 ? -16.057 40.818 -10.594 1.00 54.28 181 VAL A O 1
ATOM 1334 N N . ARG A 1 182 ? -15.610 41.624 -8.550 1.00 54.44 182 ARG A N 1
ATOM 1335 C CA . ARG A 1 182 ? -14.894 42.820 -9.040 1.00 54.44 182 ARG A CA 1
ATOM 1336 C C . ARG A 1 182 ? -13.584 42.477 -9.753 1.00 54.44 182 ARG A C 1
ATOM 1338 O O . ARG A 1 182 ? -13.248 43.098 -10.763 1.00 54.44 182 ARG A O 1
ATOM 1345 N N . LEU A 1 183 ? -12.854 41.484 -9.253 1.00 50.50 183 LEU A N 1
ATOM 1346 C CA . LEU A 1 183 ? -11.625 41.010 -9.884 1.00 50.50 183 LEU A CA 1
ATOM 1347 C C . LEU A 1 183 ? -11.919 40.366 -11.248 1.00 50.50 183 LEU A C 1
ATOM 1349 O O . LEU A 1 183 ? -11.250 40.684 -12.222 1.00 50.50 183 LEU A O 1
ATOM 1353 N N . TRP A 1 184 ? -12.981 39.561 -11.344 1.00 50.16 184 TRP A N 1
ATOM 1354 C CA . TRP A 1 184 ? -13.453 38.984 -12.608 1.00 50.16 184 TRP A CA 1
ATOM 1355 C C . TRP A 1 184 ? -13.830 40.059 -13.631 1.00 50.16 184 TRP A C 1
ATOM 1357 O O . TRP A 1 184 ? -13.416 40.005 -14.786 1.00 50.16 184 TRP A O 1
ATOM 1367 N N . HIS A 1 185 ? -14.579 41.080 -13.203 1.00 51.12 185 HIS A N 1
ATOM 1368 C CA . HIS A 1 185 ? -14.987 42.164 -14.096 1.00 51.12 185 HIS A CA 1
ATOM 1369 C C . HIS A 1 185 ? -13.798 42.983 -14.622 1.00 51.12 185 HIS A C 1
ATOM 1371 O O . HIS A 1 185 ? -13.861 43.514 -15.728 1.00 51.12 185 HIS A O 1
ATOM 1377 N N . SER A 1 186 ? -12.716 43.077 -13.844 1.00 51.25 186 SER A N 1
ATOM 1378 C CA . SER A 1 186 ? -11.510 43.826 -14.216 1.00 51.25 186 SER A CA 1
ATOM 1379 C C . SER A 1 186 ? -10.451 42.993 -14.953 1.00 51.25 186 SER A C 1
ATOM 1381 O O . SER A 1 186 ? -9.531 43.581 -15.520 1.00 51.25 186 SER A O 1
ATOM 1383 N N . ARG A 1 187 ? -10.569 41.654 -14.980 1.00 48.72 187 ARG A N 1
ATOM 1384 C CA . ARG A 1 187 ? -9.600 40.721 -15.591 1.00 48.72 187 ARG A CA 1
ATOM 1385 C C . ARG A 1 187 ? -10.292 39.582 -16.365 1.00 48.72 187 ARG A C 1
ATOM 1387 O O . ARG A 1 187 ? -10.342 38.450 -15.884 1.00 48.72 187 ARG A O 1
ATOM 1394 N N . PRO A 1 188 ? -10.830 39.864 -17.568 1.00 51.12 188 PRO A N 1
ATOM 1395 C CA . PRO A 1 188 ? -11.545 38.883 -18.394 1.00 51.12 188 PRO A CA 1
ATOM 1396 C C . PRO A 1 188 ? -10.638 37.809 -19.024 1.00 51.12 188 PRO A C 1
ATOM 1398 O O . PRO A 1 188 ? -11.143 36.894 -19.665 1.00 51.12 188 PRO A O 1
ATOM 1401 N N . ASP A 1 189 ? -9.318 37.929 -18.865 1.00 50.66 189 ASP A N 1
ATOM 1402 C CA . ASP A 1 189 ? -8.277 37.023 -19.363 1.00 50.66 189 ASP A CA 1
ATOM 1403 C C . ASP A 1 189 ? -8.045 35.783 -18.478 1.00 50.66 189 ASP A C 1
ATOM 1405 O O . ASP A 1 189 ? -7.302 34.880 -18.856 1.00 50.66 189 ASP A O 1
ATOM 1409 N N . LEU A 1 190 ? -8.654 35.725 -17.289 1.00 49.75 190 LEU A N 1
ATOM 1410 C CA . LEU A 1 190 ? -8.451 34.635 -16.337 1.00 49.75 190 LEU A CA 1
ATOM 1411 C C . LEU A 1 190 ? -9.432 33.472 -16.582 1.00 49.75 190 LEU A C 1
ATOM 1413 O O . LEU A 1 190 ? -10.567 33.494 -16.113 1.00 49.75 190 LEU A O 1
ATOM 1417 N N . ASP A 1 191 ? -8.954 32.396 -17.214 1.00 48.41 191 ASP A N 1
ATOM 1418 C CA . ASP A 1 191 ? -9.663 31.115 -17.454 1.00 48.41 191 ASP A CA 1
ATOM 1419 C C . ASP A 1 191 ? -9.886 30.250 -16.187 1.00 48.41 191 ASP A C 1
ATOM 1421 O O . ASP A 1 191 ? -10.049 29.030 -16.232 1.00 48.41 191 ASP A O 1
ATOM 1425 N N . PHE A 1 192 ? -9.909 30.872 -15.008 1.00 43.41 192 PHE A N 1
ATOM 1426 C CA . PHE A 1 192 ? -9.926 30.197 -13.705 1.00 43.41 192 PHE A CA 1
ATOM 1427 C C . PHE A 1 192 ? -11.193 29.349 -13.448 1.00 43.41 192 PHE A C 1
ATOM 1429 O O . PHE A 1 192 ? -11.193 28.482 -12.577 1.00 43.41 192 PHE A O 1
ATOM 1436 N N . VAL A 1 193 ? -12.272 29.571 -14.207 1.00 42.50 193 VAL A N 1
ATOM 1437 C CA . VAL A 1 193 ? -13.614 29.014 -13.944 1.00 42.50 193 VAL A CA 1
ATOM 1438 C C . VAL A 1 193 ? -13.818 27.599 -14.498 1.00 42.50 193 VAL A C 1
ATOM 1440 O O . VAL A 1 193 ? -14.591 26.838 -13.925 1.00 42.50 193 VAL A O 1
ATOM 1443 N N . VAL A 1 194 ? -13.081 27.186 -15.535 1.00 35.84 194 VAL A N 1
ATOM 1444 C CA . VAL A 1 194 ? -13.339 25.908 -16.235 1.00 35.84 194 VAL A CA 1
ATOM 1445 C C . VAL A 1 194 ? -13.040 24.677 -15.364 1.00 35.84 194 VAL A C 1
ATOM 1447 O O . VAL A 1 194 ? -13.668 23.641 -15.524 1.00 35.84 194 VAL A O 1
ATOM 1450 N N . LYS A 1 195 ? -12.148 24.780 -14.371 1.00 37.03 195 LYS A N 1
ATOM 1451 C CA . LYS A 1 195 ? -11.814 23.643 -13.486 1.00 37.03 195 LYS A CA 1
ATOM 1452 C C . LYS A 1 195 ? -12.807 23.401 -12.344 1.00 37.03 195 LYS A C 1
ATOM 1454 O O . LYS A 1 195 ? -12.683 22.404 -11.642 1.00 37.03 195 LYS A O 1
ATOM 1459 N N . LEU A 1 196 ? -13.749 24.315 -12.118 1.00 37.72 196 LEU A N 1
ATOM 1460 C CA . LEU A 1 196 ? -14.746 24.201 -11.046 1.00 37.72 196 LEU A CA 1
ATOM 1461 C C . LEU A 1 196 ? -16.032 23.504 -11.509 1.00 37.72 196 LEU A C 1
ATOM 1463 O O . LEU A 1 196 ? -16.776 23.008 -10.665 1.00 37.72 196 LEU A O 1
ATOM 1467 N N . GLU A 1 197 ? -16.275 23.440 -12.823 1.00 36.00 197 GLU A N 1
ATOM 1468 C CA . GLU A 1 197 ? -17.460 22.798 -13.409 1.00 36.00 197 GLU A CA 1
ATOM 1469 C C . GLU A 1 197 ? -17.505 21.292 -13.106 1.00 36.00 197 GLU A C 1
ATOM 1471 O O . GLU A 1 197 ? -18.571 20.758 -12.810 1.00 36.00 197 GLU A O 1
ATOM 1476 N N . ASP A 1 198 ? -16.340 20.640 -13.056 1.00 36.41 198 ASP A N 1
ATOM 1477 C CA . ASP A 1 198 ? -16.215 19.202 -12.783 1.00 36.41 198 ASP A CA 1
ATOM 1478 C C . ASP A 1 198 ? -16.422 18.831 -11.300 1.00 36.41 198 ASP A C 1
ATOM 1480 O O . ASP A 1 198 ? -16.518 17.653 -10.959 1.00 36.41 198 ASP A O 1
ATOM 1484 N N . ALA A 1 199 ? -16.482 19.817 -10.396 1.00 34.66 199 ALA A N 1
ATOM 1485 C CA . ALA A 1 199 ? -16.415 19.586 -8.952 1.00 34.66 199 ALA A CA 1
AT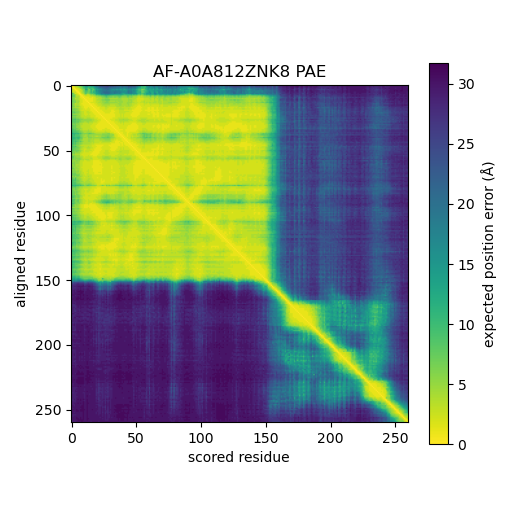OM 1486 C C . ALA A 1 199 ? -17.753 19.733 -8.204 1.00 34.66 199 ALA A C 1
ATOM 1488 O O . ALA A 1 199 ? -17.819 19.380 -7.026 1.00 34.66 199 ALA A O 1
ATOM 1489 N N . VAL A 1 200 ? -18.816 20.270 -8.820 1.00 38.53 200 VAL A N 1
ATOM 1490 C CA . VAL A 1 200 ? -20.023 20.669 -8.068 1.00 38.53 200 VAL A CA 1
ATOM 1491 C C . VAL A 1 200 ? -21.318 20.206 -8.740 1.00 38.53 200 VAL A C 1
ATOM 1493 O O . VAL A 1 200 ? -21.804 20.815 -9.687 1.00 38.53 200 VAL A O 1
ATOM 1496 N N . THR A 1 201 ? -21.942 19.168 -8.178 1.00 35.28 201 THR A N 1
ATOM 1497 C CA . THR A 1 201 ? -23.317 18.732 -8.486 1.00 35.28 201 THR A CA 1
ATOM 1498 C C . THR A 1 201 ? -24.169 18.751 -7.214 1.00 35.28 201 THR A C 1
ATOM 1500 O O . THR A 1 201 ? -24.340 17.738 -6.545 1.00 35.28 201 THR A O 1
ATOM 1503 N N . LEU A 1 202 ? -24.716 19.916 -6.845 1.00 41.19 202 LEU A N 1
ATOM 1504 C CA . LEU A 1 202 ? -25.712 20.034 -5.769 1.00 41.19 202 LEU A CA 1
ATOM 1505 C C . LEU A 1 202 ? -26.805 21.063 -6.127 1.00 41.19 202 LEU A C 1
ATOM 1507 O O . LEU A 1 202 ? -26.499 22.093 -6.731 1.00 41.19 202 LEU A O 1
ATOM 1511 N N . PRO A 1 203 ? -28.075 20.834 -5.738 1.00 39.75 203 PRO A N 1
ATOM 1512 C CA . PRO A 1 203 ? -29.167 21.766 -6.001 1.00 39.75 203 PRO A CA 1
ATOM 1513 C C . PRO A 1 203 ? -29.147 22.915 -4.975 1.00 39.75 203 PRO A C 1
ATOM 1515 O O . PRO A 1 203 ? -29.631 22.772 -3.857 1.00 39.75 203 PRO A O 1
ATOM 1518 N N . LEU A 1 204 ? -28.574 24.065 -5.349 1.00 43.69 204 LEU A N 1
ATOM 1519 C CA . LEU A 1 204 ? -28.394 25.249 -4.481 1.00 43.69 204 LEU A CA 1
ATOM 1520 C C . LEU A 1 204 ? -29.438 26.367 -4.693 1.00 43.69 204 LEU A C 1
ATOM 1522 O O . LEU A 1 204 ? -29.245 27.495 -4.244 1.00 43.69 204 LEU A O 1
ATOM 1526 N N . VAL A 1 205 ? -30.557 26.069 -5.357 1.00 39.28 205 VAL A N 1
ATOM 1527 C CA . VAL A 1 205 ? -31.557 27.065 -5.795 1.00 39.28 205 VAL A CA 1
ATOM 1528 C C . VAL A 1 205 ? -32.091 27.968 -4.660 1.00 39.28 205 VAL A C 1
ATOM 1530 O O . VAL A 1 205 ? -32.095 29.177 -4.854 1.00 39.28 205 VAL A O 1
ATOM 1533 N N . PRO A 1 206 ? -32.432 27.480 -3.447 1.00 42.81 206 PRO A N 1
ATOM 1534 C CA . PRO A 1 206 ? -32.981 28.352 -2.394 1.00 42.81 206 PRO A CA 1
ATOM 1535 C C . PRO A 1 206 ? -31.973 29.347 -1.787 1.00 42.81 206 PRO A C 1
ATOM 1537 O O . PRO A 1 206 ? -32.367 30.332 -1.171 1.00 42.81 206 PRO A O 1
ATOM 1540 N N . PHE A 1 207 ? -30.668 29.089 -1.926 1.00 43.56 207 PHE A N 1
ATOM 1541 C CA . PHE A 1 207 ? -29.601 29.978 -1.446 1.00 43.56 207 PHE A CA 1
ATOM 1542 C C . PHE A 1 207 ? -29.336 31.128 -2.431 1.00 43.56 207 PHE A C 1
ATOM 1544 O O . PHE A 1 207 ? -28.909 32.211 -2.037 1.00 43.56 207 PHE A O 1
ATOM 1551 N N . PHE A 1 208 ? -29.615 30.895 -3.715 1.00 44.47 208 PHE A N 1
ATOM 1552 C CA . PHE A 1 208 ? -29.412 31.857 -4.792 1.00 44.47 208 PHE A CA 1
ATOM 1553 C C . PHE A 1 208 ? -30.301 33.096 -4.635 1.00 44.47 208 PHE A C 1
ATOM 1555 O O . PHE A 1 208 ? -29.789 34.215 -4.690 1.00 44.47 208 PHE A O 1
ATOM 1562 N N . ASP A 1 209 ? -31.589 32.901 -4.350 1.00 42.97 209 ASP A N 1
ATOM 1563 C CA . ASP A 1 209 ? -32.562 33.998 -4.265 1.00 42.97 209 ASP A CA 1
ATOM 1564 C C . ASP A 1 209 ? -32.180 35.032 -3.185 1.00 42.97 209 ASP A C 1
ATOM 1566 O O . ASP A 1 209 ? -32.294 36.237 -3.404 1.00 42.97 209 ASP A O 1
ATOM 1570 N N . LYS A 1 210 ? -31.591 34.586 -2.065 1.00 48.25 210 LYS A N 1
ATOM 1571 C CA . LYS A 1 210 ? -31.148 35.470 -0.969 1.00 48.25 210 LYS A CA 1
ATOM 1572 C C . LYS A 1 210 ? -29.877 36.260 -1.269 1.00 48.25 210 LYS A C 1
ATOM 1574 O O . LYS A 1 210 ? -29.717 37.384 -0.792 1.00 48.25 210 LYS A O 1
ATOM 1579 N N . VAL A 1 211 ? -28.950 35.686 -2.038 1.00 45.16 211 VAL A N 1
ATOM 1580 C CA . VAL A 1 211 ? -27.724 36.390 -2.449 1.00 45.16 211 VAL A CA 1
ATOM 1581 C C . VAL A 1 211 ? -28.048 37.463 -3.485 1.00 45.16 211 VAL A C 1
ATOM 1583 O O . VAL A 1 211 ? -27.447 38.536 -3.452 1.00 45.16 211 VAL A O 1
ATOM 1586 N N . VAL A 1 212 ? -29.014 37.196 -4.369 1.00 46.22 212 VAL A N 1
ATOM 1587 C CA . VAL A 1 212 ? -29.501 38.173 -5.350 1.00 46.22 212 VAL A CA 1
ATOM 1588 C C . VAL A 1 212 ? -30.178 39.360 -4.657 1.00 46.22 212 VAL A C 1
ATOM 1590 O O . VAL A 1 212 ? -29.894 40.490 -5.037 1.00 46.22 212 VAL A O 1
ATOM 1593 N N . GLU A 1 213 ? -30.961 39.142 -3.593 1.00 47.53 213 GLU A N 1
ATOM 1594 C CA . GLU A 1 213 ? -31.557 40.234 -2.795 1.00 47.53 213 GLU A CA 1
ATOM 1595 C C . GLU A 1 213 ? -30.527 41.190 -2.163 1.00 47.53 213 GLU A C 1
ATOM 1597 O O . GLU A 1 213 ? -30.833 42.356 -1.928 1.00 47.53 213 GLU A O 1
ATOM 1602 N N . HIS A 1 214 ? -29.305 40.721 -1.887 1.00 45.25 214 HIS A N 1
ATOM 1603 C CA . HIS A 1 214 ? -28.251 41.516 -1.241 1.00 45.25 214 HIS A CA 1
ATOM 1604 C C . HIS A 1 214 ? -27.186 42.037 -2.218 1.00 45.25 214 HIS A C 1
ATOM 1606 O O . HIS A 1 214 ? -26.248 42.727 -1.803 1.00 45.25 214 HIS A O 1
ATOM 1612 N N . ALA A 1 215 ? -27.289 41.692 -3.503 1.00 44.69 215 ALA A N 1
ATOM 1613 C CA . ALA A 1 215 ? -26.399 42.193 -4.537 1.00 44.69 215 ALA A CA 1
ATOM 1614 C C . ALA A 1 215 ? -26.862 43.581 -5.009 1.00 44.69 215 ALA A C 1
ATOM 1616 O O . ALA A 1 215 ? -28.039 43.808 -5.262 1.00 44.69 215 ALA A O 1
ATOM 1617 N N . ASP A 1 216 ? -25.918 44.513 -5.137 1.00 46.12 216 ASP A N 1
ATOM 1618 C CA . ASP A 1 216 ? -26.166 45.878 -5.613 1.00 46.12 216 ASP A CA 1
ATOM 1619 C C . ASP A 1 216 ? -26.814 45.858 -7.016 1.00 46.12 216 ASP A C 1
ATOM 1621 O O . ASP A 1 216 ? -26.247 45.282 -7.950 1.00 46.12 216 ASP A O 1
ATOM 1625 N N . GLU A 1 217 ? -27.989 46.480 -7.180 1.00 43.97 217 GLU A N 1
ATOM 1626 C CA . GLU A 1 217 ? -28.773 46.486 -8.432 1.00 43.97 217 GLU A CA 1
ATOM 1627 C C . GLU A 1 217 ? -27.980 47.006 -9.649 1.00 43.97 217 GLU A C 1
ATOM 1629 O O . GLU A 1 217 ? -28.244 46.625 -10.796 1.00 43.97 217 GLU A O 1
ATOM 1634 N N . SER A 1 218 ? -26.950 47.828 -9.423 1.00 43.97 218 SER A N 1
ATOM 1635 C CA . SER A 1 218 ? -26.057 48.314 -10.484 1.00 43.97 218 SER A CA 1
ATOM 1636 C C . SER A 1 218 ? -25.205 47.208 -11.125 1.00 43.97 218 SER A C 1
ATOM 1638 O O . SER A 1 218 ? -24.810 47.325 -12.286 1.00 43.97 218 SER A O 1
ATOM 1640 N N . LEU A 1 219 ? -24.962 46.099 -10.414 1.00 44.88 219 LEU A N 1
ATOM 1641 C CA . LEU A 1 219 ? -24.283 44.910 -10.941 1.00 44.88 219 LEU A CA 1
ATOM 1642 C C . LEU A 1 219 ? -25.225 44.013 -11.755 1.00 44.88 219 LEU A C 1
ATOM 1644 O O . LEU A 1 219 ? -24.729 43.213 -12.549 1.00 44.88 219 LEU A O 1
ATOM 1648 N N . LEU A 1 220 ? -26.547 44.140 -11.565 1.00 45.47 220 LEU A N 1
ATOM 1649 C CA . LEU A 1 220 ? -27.595 43.267 -12.119 1.00 45.47 220 LEU A CA 1
ATOM 1650 C C . LEU A 1 220 ? -28.172 43.746 -13.464 1.00 45.47 220 LEU A C 1
ATOM 1652 O O . LEU A 1 220 ? -28.831 42.987 -14.169 1.00 45.47 220 LEU A O 1
ATOM 1656 N N . SER A 1 221 ? -27.917 44.999 -13.843 1.00 44.25 221 SER A N 1
ATOM 1657 C CA . SER A 1 221 ? -28.582 45.683 -14.967 1.00 44.25 221 SER A CA 1
ATOM 1658 C C . SER A 1 221 ? -27.757 45.760 -16.264 1.00 44.25 221 SER A C 1
ATOM 1660 O O . SER A 1 221 ? -28.211 46.314 -17.266 1.00 44.25 221 SER A O 1
ATOM 1662 N N . GLY A 1 222 ? -26.548 45.190 -16.289 1.00 44.59 222 GLY A N 1
ATOM 1663 C CA . GLY A 1 222 ? -25.685 45.191 -17.475 1.00 44.59 222 GLY A CA 1
ATOM 1664 C C . GLY A 1 222 ? -26.077 44.134 -18.527 1.00 44.59 222 GLY A C 1
ATOM 1665 O O . GLY A 1 222 ? -26.467 43.024 -18.164 1.00 44.59 222 GLY A O 1
ATOM 1666 N N . PRO A 1 223 ? -25.862 44.386 -19.838 1.00 42.56 223 PRO A N 1
ATOM 1667 C CA . PRO A 1 223 ? -26.274 43.503 -20.947 1.00 42.56 223 PRO A CA 1
ATOM 1668 C C . PRO A 1 223 ? -25.600 42.115 -20.968 1.00 42.56 223 PRO A C 1
ATOM 1670 O O . PRO A 1 223 ? -25.871 41.300 -21.844 1.00 42.56 223 PRO A O 1
ATOM 1673 N N . ARG A 1 224 ? -24.713 41.829 -20.008 1.00 46.75 224 ARG A N 1
ATOM 1674 C CA . ARG A 1 224 ? -24.005 40.552 -19.842 1.00 46.75 224 ARG A CA 1
ATOM 1675 C C . ARG A 1 224 ? -24.688 39.581 -18.869 1.00 46.75 224 ARG A C 1
ATOM 1677 O O . ARG A 1 224 ? -24.193 38.473 -18.704 1.00 46.75 224 ARG A O 1
ATOM 1684 N N . TRP A 1 225 ? -25.802 39.967 -18.243 1.00 44.97 225 TRP A N 1
ATOM 1685 C CA . TRP A 1 225 ? -26.495 39.135 -17.248 1.00 44.97 225 TRP A CA 1
ATOM 1686 C C . TRP A 1 225 ? -27.204 37.900 -17.820 1.00 44.97 225 TRP A C 1
ATOM 1688 O O . TRP A 1 225 ? -27.395 36.911 -17.111 1.00 44.97 225 TRP A O 1
ATOM 1698 N N . ALA A 1 226 ? -27.539 37.911 -19.111 1.00 38.75 226 ALA A N 1
ATOM 1699 C CA . ALA A 1 226 ? -28.387 36.905 -19.751 1.00 38.75 226 ALA A CA 1
ATOM 1700 C C . ALA A 1 226 ? -27.713 35.539 -20.051 1.00 38.75 226 ALA A C 1
ATOM 1702 O O . ALA A 1 226 ? -28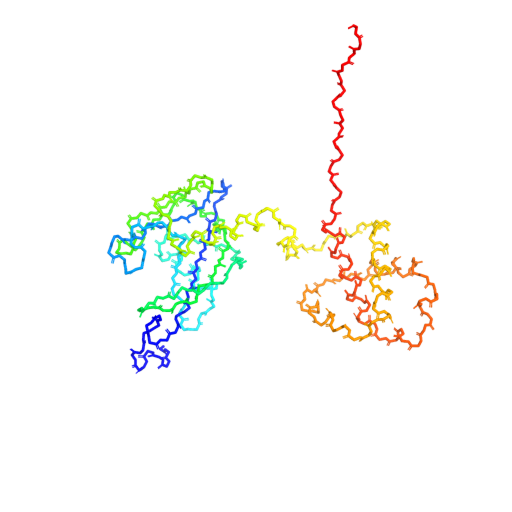.148 34.837 -20.957 1.00 38.75 226 ALA A O 1
ATOM 1703 N N . GLY A 1 227 ? -26.671 35.121 -19.321 1.00 46.16 227 GLY A N 1
ATOM 1704 C CA . GLY A 1 227 ? -25.946 33.870 -19.627 1.00 46.16 227 GLY A CA 1
ATOM 1705 C C . GLY A 1 227 ? -25.216 33.211 -18.454 1.00 46.16 227 GLY A C 1
ATOM 1706 O O . GLY A 1 227 ? -24.170 32.590 -18.632 1.00 46.16 227 GLY A O 1
ATOM 1707 N N . SER A 1 228 ? -25.708 33.383 -17.232 1.00 47.47 228 SER A N 1
ATOM 1708 C CA . SER A 1 228 ? -24.859 33.328 -16.038 1.00 47.47 228 SER A CA 1
ATOM 1709 C C . SER A 1 228 ? -24.772 31.965 -15.330 1.00 47.47 228 SER A C 1
ATOM 1711 O O . SER A 1 228 ? -24.843 31.907 -14.104 1.00 47.47 228 SER A O 1
ATOM 1713 N N . LEU A 1 229 ? -24.496 30.878 -16.064 1.00 41.69 229 LEU A N 1
ATOM 1714 C CA . LEU A 1 229 ? -24.012 29.616 -15.461 1.00 41.69 229 LEU A CA 1
ATOM 1715 C C . LEU A 1 229 ? -22.700 29.846 -14.672 1.00 41.69 229 LEU A C 1
ATOM 1717 O O . LEU A 1 229 ? -22.438 29.210 -13.658 1.00 41.69 229 LEU A O 1
ATOM 1721 N N . ARG A 1 230 ? -21.916 30.851 -15.081 1.00 42.91 230 ARG A N 1
ATOM 1722 C CA . ARG A 1 230 ? -20.628 31.217 -14.468 1.00 42.91 230 ARG A CA 1
ATOM 1723 C C . ARG A 1 230 ? -20.748 32.022 -13.173 1.00 42.91 230 ARG A C 1
ATOM 1725 O O . ARG A 1 230 ? -19.912 31.878 -12.288 1.00 42.91 230 ARG A O 1
ATOM 1732 N N . ILE A 1 231 ? -21.800 32.834 -13.018 1.00 45.53 231 ILE A N 1
ATOM 1733 C CA . ILE A 1 231 ? -22.103 33.477 -11.725 1.00 45.53 231 ILE A CA 1
ATOM 1734 C C . ILE A 1 231 ? -22.619 32.419 -10.752 1.00 45.53 231 ILE A C 1
ATOM 1736 O O . ILE A 1 231 ? -22.185 32.403 -9.606 1.00 45.53 231 ILE A O 1
ATOM 1740 N N . PHE A 1 232 ? -23.454 31.486 -11.224 1.00 47.09 232 PHE A N 1
ATOM 1741 C CA . PHE A 1 232 ? -23.872 30.322 -10.444 1.00 47.09 232 PHE A CA 1
ATOM 1742 C C . PHE A 1 232 ? -22.659 29.522 -9.933 1.00 47.09 232 PHE A C 1
ATOM 1744 O O . PHE A 1 232 ? -22.573 29.253 -8.739 1.00 47.09 232 PHE A O 1
ATOM 1751 N N . GLN A 1 233 ? -21.657 29.259 -10.778 1.00 47.78 233 GLN A N 1
ATOM 1752 C CA . GLN A 1 233 ? -20.409 28.580 -10.393 1.00 47.78 233 GLN A CA 1
ATOM 1753 C C . GLN A 1 233 ? -19.538 29.396 -9.421 1.00 47.78 233 GLN A C 1
ATOM 1755 O O . GLN A 1 233 ? -19.032 28.843 -8.446 1.00 47.78 233 GLN A O 1
ATOM 1760 N N . CYS A 1 234 ? -19.397 30.711 -9.620 1.00 46.50 234 CYS A N 1
ATOM 1761 C CA . CYS A 1 234 ? -18.684 31.581 -8.678 1.00 46.50 234 CYS A CA 1
ATOM 1762 C C . CYS A 1 234 ? -19.382 31.655 -7.312 1.00 46.50 234 CYS A C 1
ATOM 1764 O O . CYS A 1 234 ? -18.716 31.636 -6.279 1.00 46.50 234 CYS A O 1
ATOM 1766 N N . LEU A 1 235 ? -20.716 31.693 -7.285 1.00 49.56 235 LEU A N 1
ATOM 1767 C CA . LEU A 1 235 ? -21.502 31.661 -6.052 1.00 49.56 235 LEU A CA 1
ATOM 1768 C C . LEU A 1 235 ? -21.427 30.290 -5.366 1.00 49.56 235 LEU A C 1
ATOM 1770 O O . LEU A 1 235 ? -21.304 30.240 -4.144 1.00 49.56 235 LEU A O 1
ATOM 1774 N N . CYS A 1 236 ? -21.396 29.192 -6.132 1.00 50.09 236 CYS A N 1
ATOM 1775 C CA . CYS A 1 236 ? -21.119 27.848 -5.616 1.00 50.09 236 CYS A CA 1
ATOM 1776 C C . CYS A 1 236 ? -19.712 27.754 -5.004 1.00 50.09 236 CYS A C 1
ATOM 1778 O O . CYS A 1 236 ? -19.556 27.195 -3.922 1.00 50.09 236 CYS A O 1
ATOM 1780 N N . ALA A 1 237 ? -18.697 28.349 -5.641 1.00 50.91 237 ALA A N 1
ATOM 1781 C CA . ALA A 1 237 ? -17.330 28.396 -5.120 1.00 50.91 237 ALA A CA 1
ATOM 1782 C C . ALA A 1 237 ? -17.240 29.219 -3.824 1.00 50.91 237 ALA A C 1
ATOM 1784 O O . ALA A 1 237 ? -16.601 28.799 -2.862 1.00 50.91 237 ALA A O 1
ATOM 1785 N N . VAL A 1 238 ? -17.938 30.356 -3.755 1.00 48.16 238 VAL A N 1
ATOM 1786 C CA . VAL A 1 238 ? -18.066 31.155 -2.528 1.00 48.16 238 VAL A CA 1
ATOM 1787 C C . VAL A 1 238 ? -18.763 30.346 -1.429 1.00 48.16 238 VAL A C 1
ATOM 1789 O O . VAL A 1 238 ? -18.243 30.304 -0.319 1.00 48.16 238 VAL A O 1
ATOM 1792 N N . ALA A 1 239 ? -19.872 29.658 -1.734 1.00 45.88 239 ALA A N 1
ATOM 1793 C CA . ALA A 1 239 ? -20.599 28.764 -0.821 1.00 45.88 239 ALA A CA 1
ATOM 1794 C C . ALA A 1 239 ? -19.776 27.537 -0.371 1.00 45.88 239 ALA A C 1
ATOM 1796 O O . ALA A 1 239 ? -20.011 26.983 0.699 1.00 45.88 239 ALA A O 1
ATOM 1797 N N . LEU A 1 240 ? -18.784 27.115 -1.156 1.00 46.84 240 LEU A N 1
ATOM 1798 C CA . LEU A 1 240 ? -17.822 26.088 -0.756 1.00 46.84 240 LEU A CA 1
ATOM 1799 C C . LEU A 1 240 ? -16.782 26.663 0.222 1.00 46.84 240 LEU A C 1
ATOM 1801 O O . LEU A 1 240 ? -16.464 26.047 1.239 1.00 46.84 240 LEU A O 1
ATOM 1805 N N . LEU A 1 241 ? -16.296 27.880 -0.045 1.00 41.97 241 LEU A N 1
ATOM 1806 C CA . LEU A 1 241 ? -15.351 28.596 0.817 1.00 41.97 241 LEU A CA 1
ATOM 1807 C C . LEU A 1 241 ? -15.966 28.970 2.178 1.00 41.97 241 LEU A C 1
ATOM 1809 O O . LEU A 1 241 ? -15.252 28.985 3.181 1.00 41.97 241 LEU A O 1
ATOM 1813 N N . THR A 1 242 ? -17.284 29.199 2.254 1.00 41.03 242 THR A N 1
ATOM 1814 C CA . THR A 1 242 ? -17.991 29.406 3.533 1.00 41.03 242 THR A CA 1
ATOM 1815 C C . THR A 1 242 ? -17.928 28.188 4.451 1.00 41.03 242 THR A C 1
ATOM 1817 O O . THR A 1 242 ? -17.814 28.352 5.664 1.00 41.03 242 THR A O 1
ATOM 1820 N N . ARG A 1 243 ? -17.947 26.966 3.896 1.00 41.50 243 ARG A N 1
ATOM 1821 C CA . ARG A 1 243 ? -17.860 25.712 4.666 1.00 41.50 243 ARG A CA 1
ATOM 1822 C C . ARG A 1 243 ? -16.466 25.451 5.237 1.00 41.50 243 ARG A C 1
ATOM 1824 O O . ARG A 1 243 ? -16.354 24.767 6.252 1.00 41.50 243 ARG A O 1
ATOM 1831 N N . LEU A 1 244 ? -15.416 26.009 4.631 1.00 39.50 244 LEU A N 1
ATOM 1832 C CA . LEU A 1 244 ? -14.037 25.887 5.122 1.00 39.50 244 LEU A CA 1
ATOM 1833 C C . LEU A 1 244 ? -13.725 26.855 6.273 1.00 39.50 244 LEU A C 1
ATOM 1835 O O . LEU A 1 244 ? -12.797 26.619 7.044 1.00 39.50 244 LEU A O 1
ATOM 1839 N N . ALA A 1 245 ? -14.519 27.913 6.431 1.00 35.41 245 ALA A N 1
ATOM 1840 C CA . ALA A 1 245 ? -14.366 28.901 7.489 1.00 35.41 245 ALA A CA 1
ATOM 1841 C C . ALA A 1 245 ? -15.358 28.648 8.639 1.00 35.41 245 ALA A C 1
ATOM 1843 O O . ALA A 1 245 ? -16.263 29.445 8.879 1.00 35.41 245 ALA A O 1
ATOM 1844 N N . LYS A 1 246 ? -15.192 27.555 9.399 1.00 35.12 246 LYS A N 1
ATOM 1845 C CA . LYS A 1 246 ? -15.790 27.511 10.747 1.00 35.12 246 LYS A CA 1
ATOM 1846 C C . LYS A 1 246 ? -15.070 28.540 11.635 1.00 35.12 246 LYS A C 1
ATOM 1848 O O . LYS A 1 246 ? -13.838 28.564 11.628 1.00 35.12 246 LYS A O 1
ATOM 1853 N N . PRO A 1 247 ? -15.779 29.368 12.423 1.00 36.41 247 PRO A N 1
ATOM 1854 C CA . PRO A 1 247 ? -15.123 30.186 13.433 1.00 36.41 247 PRO A CA 1
ATOM 1855 C C . PRO A 1 247 ? -14.490 29.270 14.489 1.00 36.41 247 PRO A C 1
ATOM 1857 O O . PRO A 1 247 ? -15.097 28.284 14.914 1.00 36.41 247 PRO A O 1
ATOM 1860 N N . ALA A 1 248 ? -13.263 29.591 14.905 1.00 35.34 248 ALA A N 1
ATOM 1861 C CA . ALA A 1 248 ? -12.614 28.927 16.030 1.00 35.34 248 ALA A CA 1
ATOM 1862 C C . ALA A 1 248 ? -13.523 28.997 17.275 1.00 35.34 248 ALA A C 1
ATOM 1864 O O . ALA A 1 248 ? -14.143 30.042 17.505 1.00 35.34 248 ALA A O 1
ATOM 1865 N N . PRO A 1 249 ? -13.620 27.934 18.094 1.00 34.91 249 PRO A N 1
ATOM 1866 C CA . PRO A 1 249 ? -14.364 28.013 19.341 1.00 34.91 249 PRO A CA 1
ATOM 1867 C C . PRO A 1 249 ? -13.742 29.097 20.228 1.00 34.91 249 PRO A C 1
ATOM 1869 O O . PRO A 1 249 ? -12.538 29.099 20.487 1.00 34.91 249 PRO A O 1
ATOM 1872 N N . SER A 1 250 ? -14.570 30.039 20.678 1.00 38.31 250 SER A N 1
ATOM 1873 C CA . SER A 1 250 ? -14.170 31.083 21.615 1.00 38.31 250 SER A CA 1
ATOM 1874 C C . SER A 1 250 ? -13.634 30.439 22.896 1.00 38.31 250 SER A C 1
ATOM 1876 O O . SER A 1 250 ? -14.399 29.836 23.653 1.00 38.31 250 SER A O 1
ATOM 1878 N N . LEU A 1 251 ? -12.335 30.576 23.159 1.00 33.66 251 LEU A N 1
ATOM 1879 C CA . LEU A 1 251 ? -11.756 30.276 24.465 1.00 33.66 251 LEU A CA 1
ATOM 1880 C C . LEU A 1 251 ? -12.377 31.239 25.486 1.00 33.66 251 LEU A C 1
ATOM 1882 O O . LEU A 1 251 ? -12.048 32.424 25.512 1.00 33.66 251 LEU A O 1
ATOM 1886 N N . ARG A 1 252 ? -13.298 30.749 26.326 1.00 34.88 252 ARG A N 1
ATOM 1887 C CA . ARG A 1 252 ? -13.651 31.465 27.557 1.00 34.88 252 ARG A CA 1
ATOM 1888 C C . ARG A 1 252 ? -12.437 31.404 28.489 1.00 34.88 252 ARG A C 1
ATOM 1890 O O . ARG A 1 252 ? -11.941 30.303 28.727 1.00 34.88 252 ARG A O 1
ATOM 1897 N N . PRO A 1 253 ? -11.960 32.530 29.042 1.00 38.25 253 PRO A N 1
ATOM 1898 C CA . PRO A 1 253 ? -10.971 32.473 30.106 1.00 38.25 253 PRO A CA 1
ATOM 1899 C C . PRO A 1 253 ? -11.589 31.785 31.338 1.00 38.25 253 PRO A C 1
ATOM 1901 O O . PRO A 1 253 ? -12.777 31.988 31.615 1.00 38.25 253 PRO A O 1
ATOM 1904 N N . PRO A 1 254 ? -10.821 30.972 32.084 1.00 34.97 254 PRO A N 1
ATOM 1905 C CA . PRO A 1 254 ? -11.310 30.346 33.302 1.00 34.97 254 PRO A CA 1
ATOM 1906 C C . PRO A 1 254 ? -11.680 31.418 34.333 1.00 34.97 254 PRO A C 1
ATOM 1908 O O . PRO A 1 254 ? -10.864 32.244 34.745 1.00 34.97 254 PRO A O 1
ATOM 1911 N N . SER A 1 255 ? -12.940 31.398 34.754 1.00 41.12 255 SER A N 1
ATOM 1912 C CA . SER A 1 255 ? -13.441 32.149 35.897 1.00 41.12 255 SER A CA 1
ATOM 1913 C C . SER A 1 255 ? -12.884 31.538 37.182 1.00 41.12 255 SER A C 1
ATOM 1915 O O . SER A 1 255 ? -13.330 30.465 37.586 1.00 41.12 255 SER A O 1
ATOM 1917 N N . GLY A 1 256 ? -11.928 32.203 37.832 1.00 42.16 256 GLY A N 1
ATOM 1918 C CA . GLY A 1 256 ? -11.490 31.774 39.160 1.00 42.16 256 GLY A CA 1
ATOM 1919 C C . GLY A 1 256 ? -10.117 32.259 39.600 1.00 42.16 256 GLY A C 1
ATOM 1920 O O . GLY A 1 256 ? -9.258 31.436 39.867 1.00 42.16 256 GLY A O 1
ATOM 1921 N N . PHE A 1 257 ? -9.925 33.570 39.746 1.00 37.47 257 PHE A N 1
ATOM 1922 C CA . PHE A 1 257 ? -9.021 34.103 40.771 1.00 37.47 257 PHE A CA 1
ATOM 1923 C C . PHE A 1 257 ? -9.692 35.323 41.400 1.00 37.47 257 PHE A C 1
ATOM 1925 O O . PHE A 1 257 ? -9.644 36.443 40.891 1.00 37.47 257 PHE A O 1
ATOM 1932 N N . ALA A 1 258 ? -10.407 35.063 42.494 1.00 38.53 258 ALA A N 1
ATOM 1933 C CA . ALA A 1 258 ? -10.858 36.101 43.398 1.00 38.53 258 ALA A CA 1
ATOM 1934 C C . ALA A 1 258 ? -9.630 36.705 44.089 1.00 38.53 258 ALA A C 1
ATOM 1936 O O . ALA A 1 258 ? -8.782 35.988 44.615 1.00 38.53 258 ALA A O 1
ATOM 1937 N N . ARG A 1 259 ? -9.564 38.036 44.075 1.00 42.09 259 ARG A N 1
ATOM 1938 C CA . ARG A 1 259 ? -8.643 38.837 44.880 1.00 42.09 259 ARG A CA 1
ATOM 1939 C C . ARG A 1 259 ? -8.794 38.477 46.360 1.00 42.09 259 ARG A C 1
ATOM 1941 O O . ARG A 1 259 ? -9.901 38.611 46.883 1.00 42.09 259 ARG A O 1
ATOM 1948 N N . ARG A 1 260 ? -7.690 38.138 47.021 1.00 44.81 260 ARG A N 1
ATOM 1949 C CA . ARG A 1 260 ? -7.317 38.622 48.357 1.00 44.81 260 ARG A CA 1
ATOM 1950 C C . ARG A 1 260 ? -5.804 38.735 48.420 1.00 44.81 260 ARG A C 1
ATOM 1952 O O . ARG A 1 260 ? -5.148 37.837 47.852 1.00 44.81 260 ARG A O 1
#

Sequence (260 aa):
MSAADAVGLKAGKDYPG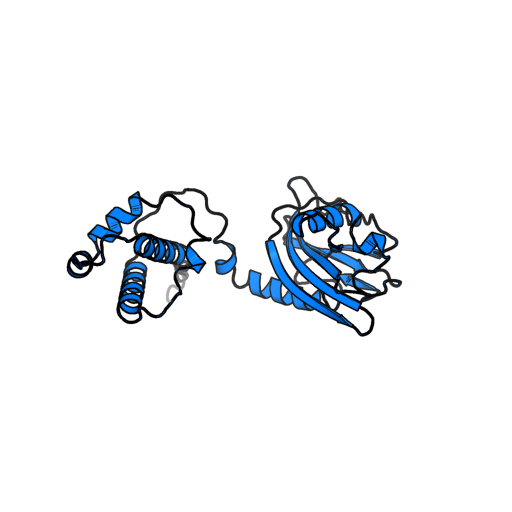VGVGAFVFDDRGRVLLVKRSSTSRVAPGTWARPGGAVEHGESCEAALIRELREETGLDIVEPQLLDVSSQISSSSHWVSIGYIAQLAPGCAAESAVNREPAKHDELGFFDLEDLPTPLADFTAPALESLRAKRRHPAAAAATTLGPQVLDEPSPAILRIAGALVRLWHSRPDLDFVVKLEDAVTLPLVPFFDKVVEHADESLLSGPRWAGSLRIFQCLCAVALLTRLAKPAPSLRPPSGFARR

Radius of gyration: 25.26 Å; Cα contacts (8 Å, |Δi|>4): 326; chains: 1; bounding box: 53×64×75 Å

Solvent-accessible surface area (backbone atoms only — not comparable to full-atom values): 15699 Å² total; per-residue (Å²): 134,53,80,48,61,78,72,69,58,44,70,23,63,76,45,75,22,51,30,29,31,31,50,34,29,46,99,85,64,26,33,40,36,31,26,31,16,76,82,39,95,68,60,46,59,14,33,28,51,46,48,43,65,53,58,92,92,58,51,64,66,55,29,34,48,50,33,34,34,55,42,27,63,42,56,63,39,76,77,37,86,68,51,75,47,77,51,74,58,101,75,38,29,32,40,37,43,28,28,37,30,35,51,26,94,91,54,56,77,87,65,56,41,79,63,39,67,88,55,28,74,48,70,49,73,29,46,83,90,61,62,77,78,53,57,20,85,76,35,51,61,52,49,53,53,49,54,53,47,67,76,48,52,77,79,67,63,78,81,76,75,77,98,68,90,81,78,86,83,54,75,69,54,55,54,52,48,54,50,52,54,54,49,46,75,76,43,85,84,66,77,74,63,73,75,53,66,86,72,68,92,75,93,58,66,85,62,50,62,60,54,57,74,71,47,64,65,83,76,67,72,49,97,75,59,90,69,52,67,63,56,54,49,51,52,50,51,45,60,52,53,53,70,69,59,69,79,76,82,79,82,75,77,86,89,80,81,80,91,126

Mean predicted aligned error: 17.14 Å

Foldseek 3Di:
DDPCVVVVHDDFANHAFEWEFEQEAEPVRWTKWFQWDCPDPAQHRAIAGWITTDDPPDDNVRRHQVRCCQFWVFGWDDWDWQDWDWDDDPGGIYIYTYTYIYTDPPTDQVSTDGNCCVTTVDMHTHHLVGDDDDHGPVHVVSSVSVVVCVVCVLVVPLQDDDDDDDDDFDPVLLVVLVVVVVVCVVCVPDPPQPVQVVRDDDDCVVVVVVNVVVDDVVVCPDPPNPPPPVNVSSVVVSVSVSVSDDPDPDDDDDPDDDDD

Secondary structure (DSSP, 8-state):
--HHHHHT--BTTTB-EEEEEEEEEPTTS-EEEEEE-TT-SSSTT-EE----BPPTT--HHHHHHHHHHHHH---EEEEEEEEEEEEE-SS-EEEEEEEEEEEPTT--GGG---S-TTTEEEEEEEBTTB--SSBPTTHHHHHHHHHHHHH-GGGTGGG-----PPPPPPHHHHHHHHHHHHHHHH-TT--TTTTTGGG-----HHHHHHHHHTS-HHHHSSTT-TTTHHHHHHHHHHHHHHHH-PPPP--PPP------